Protein AF-A0A7X3VP18-F1 (afdb_monomer_lite)

Structure (mmCIF, N/CA/C/O backbone):
data_AF-A0A7X3VP18-F1
#
_entry.id   AF-A0A7X3VP18-F1
#
loop_
_atom_site.group_PDB
_atom_site.id
_atom_site.type_symbol
_atom_site.label_atom_id
_atom_site.label_alt_id
_atom_site.label_comp_id
_atom_site.label_asym_id
_atom_site.label_entity_id
_atom_site.label_seq_id
_atom_site.pdbx_PDB_ins_code
_atom_site.Cartn_x
_atom_site.Cartn_y
_atom_site.Cartn_z
_atom_site.occupancy
_atom_site.B_iso_or_equiv
_atom_site.auth_seq_id
_atom_site.auth_comp_id
_atom_site.auth_asym_id
_atom_site.auth_atom_id
_atom_site.pdbx_PDB_model_num
ATOM 1 N N . MET A 1 1 ? -27.548 -17.321 4.225 1.00 61.12 1 MET A N 1
ATOM 2 C CA . MET A 1 1 ? -26.124 -17.508 3.862 1.00 61.12 1 MET A CA 1
ATOM 3 C C . MET A 1 1 ? -25.309 -17.076 5.076 1.00 61.12 1 MET A C 1
ATOM 5 O O . MET A 1 1 ? -25.464 -15.930 5.466 1.00 61.12 1 MET A O 1
ATOM 9 N N . MET A 1 2 ? -24.571 -17.974 5.743 1.00 69.44 2 MET A N 1
ATOM 10 C CA . MET A 1 2 ? -23.805 -17.623 6.956 1.00 69.44 2 MET A CA 1
ATOM 11 C C . MET A 1 2 ? -22.437 -17.056 6.573 1.00 69.44 2 MET A C 1
ATOM 13 O O . MET A 1 2 ? -21.698 -17.690 5.819 1.00 69.44 2 MET A O 1
ATOM 17 N N . PHE A 1 3 ? -22.126 -15.874 7.097 1.00 74.06 3 PHE A N 1
ATOM 18 C CA . PHE A 1 3 ? -20.788 -15.296 7.084 1.00 74.06 3 PHE A CA 1
ATOM 19 C C . PHE A 1 3 ? -20.136 -15.565 8.441 1.00 74.06 3 PHE A C 1
ATOM 21 O O . PHE A 1 3 ? -20.786 -15.412 9.472 1.00 74.06 3 PHE A O 1
ATOM 28 N N . GLU A 1 4 ? -18.871 -15.973 8.439 1.00 84.31 4 GLU A N 1
ATOM 29 C CA . GLU A 1 4 ? -18.053 -16.029 9.653 1.00 84.31 4 GLU A CA 1
ATOM 30 C C . GLU A 1 4 ? -17.255 -14.729 9.739 1.00 84.31 4 GLU A C 1
ATOM 32 O O . GLU A 1 4 ? -16.632 -14.322 8.760 1.00 84.31 4 GLU A O 1
ATOM 37 N N . ILE A 1 5 ? -17.296 -14.044 10.881 1.00 87.12 5 ILE A N 1
ATOM 38 C CA . ILE A 1 5 ? -16.521 -12.815 11.075 1.00 87.12 5 ILE A CA 1
ATOM 39 C C . ILE A 1 5 ? -15.143 -13.207 11.593 1.00 87.12 5 ILE A C 1
ATOM 41 O O . ILE A 1 5 ? -15.015 -13.787 12.673 1.00 87.12 5 ILE A O 1
ATOM 45 N N . ARG A 1 6 ? -14.102 -12.876 10.827 1.00 87.12 6 ARG A N 1
ATOM 46 C CA . ARG A 1 6 ? -12.721 -12.985 11.290 1.00 87.12 6 ARG A CA 1
ATOM 47 C C . ARG A 1 6 ? -12.290 -11.655 11.892 1.00 87.12 6 ARG A C 1
ATOM 49 O O . ARG A 1 6 ? -12.290 -10.639 11.204 1.00 87.12 6 ARG A O 1
ATOM 56 N N . ASN A 1 7 ? -11.890 -11.698 13.157 1.00 89.81 7 ASN A N 1
ATOM 57 C CA . ASN A 1 7 ? -11.352 -10.557 13.886 1.00 89.81 7 ASN A CA 1
ATOM 58 C C . ASN A 1 7 ? -9.826 -10.568 13.823 1.00 89.81 7 ASN A C 1
ATOM 60 O O . ASN A 1 7 ? -9.204 -11.588 14.125 1.00 89.81 7 ASN A O 1
ATOM 64 N N . ILE A 1 8 ? -9.228 -9.442 13.440 1.00 87.50 8 ILE A N 1
ATOM 65 C CA . ILE A 1 8 ? -7.778 -9.244 13.461 1.00 87.50 8 ILE A CA 1
ATOM 66 C C . ILE A 1 8 ? -7.472 -8.047 14.359 1.00 87.50 8 ILE A C 1
ATOM 68 O O . ILE A 1 8 ? -7.932 -6.936 14.102 1.00 87.50 8 ILE A O 1
ATOM 72 N N . ASP A 1 9 ? -6.705 -8.291 15.418 1.00 86.31 9 ASP A N 1
ATOM 73 C CA . ASP A 1 9 ? -6.239 -7.267 16.354 1.00 86.31 9 ASP A CA 1
ATOM 74 C C . ASP A 1 9 ? -5.100 -6.451 15.714 1.00 86.31 9 ASP A C 1
ATOM 76 O O . ASP A 1 9 ? -4.133 -7.011 15.186 1.00 86.31 9 ASP A O 1
ATOM 80 N N . LEU A 1 10 ? -5.221 -5.122 15.744 1.00 84.31 10 LEU A N 1
ATOM 81 C CA . LEU A 1 10 ? -4.308 -4.178 15.102 1.00 84.31 10 LEU A CA 1
ATOM 82 C C . LEU A 1 10 ? -3.447 -3.416 16.123 1.00 84.31 10 LEU A C 1
ATOM 84 O O . LEU A 1 10 ? -2.970 -2.326 15.819 1.00 84.31 10 LEU A O 1
ATOM 88 N N . LYS A 1 11 ? -3.168 -3.997 17.302 1.00 77.56 11 LYS A N 1
ATOM 89 C CA . LYS A 1 11 ? -2.241 -3.454 18.327 1.00 77.56 11 LYS A CA 1
ATOM 90 C C . LYS A 1 11 ? -0.948 -2.832 17.784 1.00 77.56 11 LYS A C 1
ATOM 92 O O . LYS A 1 11 ? -0.433 -1.889 18.362 1.00 77.56 11 LYS A O 1
ATOM 97 N N . LYS A 1 12 ? -0.409 -3.341 16.672 1.00 63.44 12 LYS A N 1
ATOM 98 C CA . LYS A 1 12 ? 0.836 -2.840 16.054 1.00 63.44 12 LYS A CA 1
ATOM 99 C C . LYS A 1 12 ? 0.688 -1.512 15.303 1.00 63.44 12 LYS A C 1
ATOM 101 O O . LYS A 1 12 ? 1.697 -0.924 14.944 1.00 63.44 12 LYS A O 1
ATOM 106 N N . VAL A 1 13 ? -0.540 -1.063 15.057 1.00 65.81 13 VAL A N 1
ATOM 107 C CA . VAL A 1 13 ? -0.862 0.219 14.407 1.00 65.81 13 VAL A CA 1
ATOM 108 C C . VAL A 1 13 ? -1.015 1.344 15.446 1.00 65.81 13 VAL A C 1
ATOM 110 O O . VAL A 1 13 ? -1.156 2.510 15.086 1.00 65.81 13 VAL A O 1
ATOM 113 N N . GLN A 1 14 ? -0.972 1.012 16.743 1.00 61.84 14 GLN A N 1
ATOM 114 C CA . GLN A 1 14 ? -1.105 1.959 17.851 1.00 61.84 14 GLN A CA 1
ATOM 115 C C . GLN A 1 14 ? 0.168 2.797 18.011 1.00 61.84 14 GLN A C 1
ATOM 117 O O . GLN A 1 14 ? 1.055 2.470 18.794 1.00 61.84 14 GLN A O 1
ATOM 122 N N . GLY A 1 15 ? 0.256 3.870 17.230 1.00 55.75 15 GLY A N 1
ATOM 123 C CA . GLY A 1 15 ? 1.275 4.914 17.355 1.00 55.75 15 GLY A CA 1
ATOM 124 C C . GLY A 1 15 ? 0.691 6.321 17.525 1.00 55.75 15 GLY A C 1
ATOM 125 O O . GLY A 1 15 ? 1.413 7.280 17.290 1.00 55.75 15 GLY A O 1
ATOM 126 N N . ASN A 1 16 ? -0.600 6.455 17.862 1.00 58.59 16 ASN A N 1
ATOM 127 C CA . ASN A 1 16 ? -1.274 7.746 18.057 1.00 58.59 16 ASN A CA 1
ATOM 128 C C . ASN A 1 16 ? -1.916 7.849 19.445 1.00 58.59 16 ASN A C 1
ATOM 130 O O . ASN A 1 16 ? -2.498 6.884 19.940 1.00 58.59 16 ASN A O 1
ATOM 134 N N . ASP A 1 17 ? -1.854 9.051 20.016 1.00 69.12 17 ASP A N 1
ATOM 135 C CA . ASP A 1 17 ? -2.083 9.337 21.438 1.00 69.12 17 ASP A CA 1
ATOM 136 C C . ASP A 1 17 ? -3.542 9.253 21.902 1.00 69.12 17 ASP A C 1
ATOM 138 O O . ASP A 1 17 ? -3.801 9.385 23.096 1.00 69.12 17 ASP A O 1
ATOM 142 N N . PHE A 1 18 ? -4.502 9.024 20.999 1.00 76.12 18 PHE A N 1
ATOM 143 C CA . PHE A 1 18 ? -5.927 8.997 21.342 1.00 76.12 18 PHE A CA 1
ATOM 144 C C . PHE A 1 18 ? -6.696 7.757 20.878 1.00 76.12 18 PHE A C 1
ATOM 146 O O . PHE A 1 18 ? -7.868 7.655 21.207 1.00 76.12 18 PHE A O 1
ATOM 153 N N . ILE A 1 19 ? -6.092 6.801 20.158 1.00 80.44 19 ILE A N 1
ATOM 154 C CA . ILE A 1 19 ? -6.763 5.535 19.803 1.00 80.44 19 ILE A CA 1
ATOM 155 C C . ILE A 1 19 ? -6.273 4.434 20.741 1.00 80.44 19 ILE A C 1
ATOM 157 O O . ILE A 1 19 ? -5.129 3.986 20.655 1.00 80.44 19 ILE A O 1
ATOM 161 N N . ARG A 1 20 ? -7.165 3.954 21.607 1.00 77.88 20 ARG A N 1
ATOM 162 C CA . ARG A 1 20 ? -6.880 2.921 22.606 1.00 77.88 20 ARG A CA 1
ATOM 163 C C . ARG A 1 20 ? -6.767 1.533 21.998 1.00 77.88 20 ARG A C 1
ATOM 165 O O . ARG A 1 20 ? -5.901 0.741 22.374 1.00 77.88 20 ARG A O 1
ATOM 172 N N . PHE A 1 21 ? -7.683 1.199 21.096 1.00 81.25 21 PHE A N 1
ATOM 173 C CA . PHE A 1 21 ? -7.650 -0.066 20.378 1.00 81.25 21 PHE A CA 1
ATOM 174 C C . PHE A 1 21 ? -8.073 0.106 18.931 1.00 81.25 21 PHE A C 1
ATOM 176 O O . PHE A 1 21 ? -8.804 1.027 18.582 1.00 81.25 21 PHE A O 1
ATOM 183 N N . LEU A 1 22 ? -7.587 -0.814 18.103 1.00 87.81 22 LEU A N 1
ATOM 184 C CA . LEU A 1 22 ? -7.956 -0.921 16.708 1.00 87.81 22 LEU A CA 1
ATOM 185 C C . LEU A 1 22 ? -8.092 -2.413 16.384 1.00 87.81 22 LEU A C 1
ATOM 187 O O . LEU A 1 22 ? -7.184 -3.194 16.681 1.00 87.81 22 LEU A O 1
ATOM 191 N N . ARG A 1 23 ? -9.214 -2.830 15.799 1.00 90.62 23 ARG A N 1
ATOM 192 C CA . ARG A 1 23 ? -9.373 -4.172 15.217 1.00 90.62 23 ARG A CA 1
ATOM 193 C C . ARG A 1 23 ? -10.047 -4.075 13.864 1.00 90.62 23 ARG A C 1
ATOM 195 O O . ARG A 1 23 ? -10.679 -3.073 13.553 1.00 90.62 23 ARG A O 1
ATOM 202 N N . ILE A 1 24 ? -9.926 -5.119 13.060 1.00 91.25 24 ILE A N 1
ATOM 203 C CA . ILE A 1 24 ? -10.664 -5.214 11.808 1.00 91.25 24 ILE A CA 1
ATOM 204 C C . ILE A 1 24 ? -11.472 -6.496 11.737 1.00 91.25 24 ILE A C 1
ATOM 206 O O . ILE A 1 24 ? -10.980 -7.593 12.007 1.00 91.25 24 ILE A O 1
ATOM 210 N N . GLU A 1 25 ? -12.730 -6.319 11.364 1.00 92.69 25 GLU A N 1
ATOM 211 C CA . GLU A 1 25 ? -13.713 -7.361 11.142 1.00 92.69 25 GLU A CA 1
ATOM 212 C C . GLU A 1 25 ? -13.805 -7.642 9.651 1.00 92.69 25 GLU A C 1
ATOM 214 O O . GLU A 1 25 ? -14.136 -6.766 8.850 1.00 92.69 25 GLU A O 1
ATOM 219 N N . ILE A 1 26 ? -13.507 -8.878 9.266 1.00 89.19 26 ILE A N 1
ATOM 220 C CA . ILE A 1 26 ? -13.550 -9.307 7.874 1.00 89.19 26 ILE A CA 1
ATOM 221 C C . ILE A 1 26 ? -14.629 -10.380 7.756 1.00 89.19 26 ILE A C 1
ATOM 223 O O . ILE A 1 26 ? -14.438 -11.484 8.278 1.00 89.19 26 ILE A O 1
ATOM 227 N N . PRO A 1 27 ? -15.757 -10.104 7.077 1.00 85.62 27 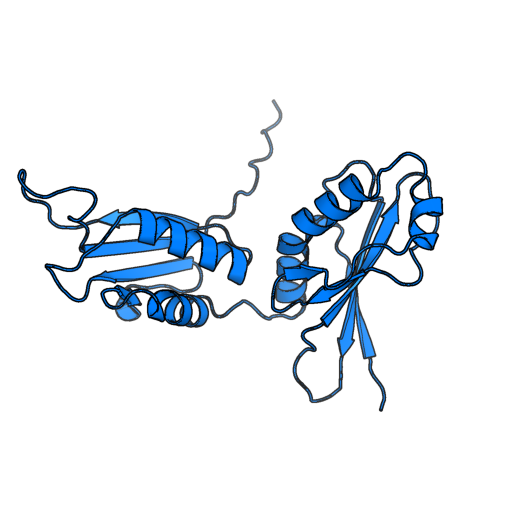PRO A N 1
ATOM 228 C CA . PRO A 1 27 ? -16.725 -11.144 6.780 1.00 85.62 27 PRO A CA 1
ATOM 229 C C . PRO A 1 27 ? -16.069 -12.170 5.854 1.00 85.62 27 PRO A C 1
ATOM 231 O O . PRO A 1 27 ? -15.475 -11.820 4.838 1.00 85.62 27 PRO A O 1
ATOM 234 N N . GLN A 1 28 ? -16.168 -13.449 6.192 1.00 80.00 28 GLN A N 1
ATOM 235 C CA . GLN A 1 28 ? -15.669 -14.557 5.389 1.00 80.00 28 GLN A CA 1
ATOM 236 C C . GLN A 1 28 ? -16.828 -15.441 4.951 1.00 80.00 28 GLN A C 1
ATOM 238 O O . GLN A 1 28 ? -17.725 -15.775 5.727 1.00 80.00 28 GLN A O 1
ATOM 243 N N . ARG A 1 29 ? -16.799 -15.849 3.682 1.00 73.00 29 ARG A N 1
ATOM 244 C CA . ARG A 1 29 ? -17.731 -16.833 3.137 1.00 73.00 29 ARG A CA 1
ATOM 245 C C . ARG A 1 29 ? -16.979 -18.140 2.918 1.00 73.00 29 ARG A C 1
ATOM 247 O O . ARG A 1 29 ? -16.021 -18.171 2.150 1.00 73.00 29 ARG A O 1
ATOM 254 N N . LYS A 1 30 ? -17.430 -19.227 3.553 1.00 65.56 30 LYS A N 1
ATOM 255 C CA . LYS A 1 30 ? -16.847 -20.565 3.352 1.00 65.56 30 LYS A CA 1
ATOM 256 C C . LYS A 1 30 ? -16.782 -20.911 1.862 1.00 65.56 30 LYS A C 1
ATOM 258 O O . LYS A 1 30 ? -17.783 -20.803 1.155 1.00 65.56 30 LYS A O 1
ATOM 263 N N . GLY A 1 31 ? -15.597 -21.307 1.399 1.00 62.66 31 GLY A N 1
ATOM 264 C CA . GLY A 1 31 ? -15.346 -21.725 0.015 1.00 62.66 31 GLY A CA 1
ATOM 265 C C . GLY A 1 31 ? -15.187 -20.595 -1.008 1.00 62.66 31 GLY A C 1
ATOM 266 O O . GLY A 1 31 ? -14.882 -20.879 -2.162 1.00 62.66 31 GLY A O 1
ATOM 267 N N . HIS A 1 32 ? -15.345 -19.328 -0.617 1.00 60.28 32 HIS A N 1
ATOM 268 C CA . HIS A 1 32 ? -15.003 -18.187 -1.463 1.00 60.28 32 HIS A CA 1
ATOM 269 C C . HIS A 1 32 ? -13.757 -17.493 -0.916 1.00 60.28 32 HIS A C 1
ATOM 271 O O . HIS A 1 32 ? -13.553 -17.415 0.295 1.00 60.28 32 HIS A O 1
ATOM 277 N N . GLY A 1 33 ? -12.909 -17.002 -1.824 1.00 58.34 33 GLY A N 1
ATOM 278 C CA . GLY A 1 33 ? -11.755 -16.186 -1.459 1.00 58.34 33 GLY A CA 1
ATOM 279 C C . GLY A 1 33 ? -12.157 -14.973 -0.616 1.00 58.34 33 GLY A C 1
ATOM 280 O O . GLY A 1 33 ? -13.325 -14.583 -0.566 1.00 58.34 33 GLY A O 1
ATOM 281 N N . LEU A 1 34 ? -11.172 -14.388 0.057 1.00 59.59 34 LEU A N 1
ATOM 282 C CA . LEU A 1 34 ? -11.376 -13.278 0.981 1.00 59.59 34 LEU A CA 1
ATOM 283 C C . LEU A 1 34 ? -12.159 -12.119 0.367 1.00 59.59 34 LEU A C 1
ATOM 285 O O . LEU A 1 34 ? -11.945 -11.713 -0.778 1.00 59.59 34 LEU A O 1
ATOM 289 N N . VAL A 1 35 ? -13.067 -11.585 1.175 1.00 69.06 35 VAL A N 1
ATOM 290 C CA . VAL A 1 35 ? -13.894 -10.443 0.813 1.00 69.06 35 VAL A CA 1
ATOM 291 C C . VAL A 1 35 ? -13.003 -9.202 0.825 1.00 69.06 35 VAL A C 1
ATOM 293 O O . VAL A 1 35 ? -12.184 -9.021 1.722 1.00 69.06 35 VAL A O 1
ATOM 296 N N . ARG A 1 36 ? -13.133 -8.349 -0.195 1.00 81.88 36 ARG A N 1
ATOM 297 C CA . ARG A 1 36 ? -12.308 -7.135 -0.362 1.00 81.88 36 ARG A CA 1
ATOM 298 C C . ARG A 1 36 ? -12.633 -6.027 0.640 1.00 81.88 36 ARG A C 1
ATOM 300 O O . ARG A 1 36 ? -12.055 -4.953 0.551 1.00 81.88 36 ARG A O 1
ATOM 307 N N . PHE A 1 37 ? -13.549 -6.279 1.562 1.00 87.81 37 PHE A N 1
ATOM 308 C CA . PHE A 1 37 ? -14.085 -5.287 2.474 1.00 87.81 37 PHE A CA 1
ATOM 309 C C . PHE A 1 37 ? -13.957 -5.790 3.904 1.00 87.81 37 PHE A C 1
ATOM 311 O O . PHE A 1 37 ? -14.201 -6.968 4.171 1.00 87.81 37 PHE A O 1
ATOM 318 N N . GLY A 1 38 ? -13.582 -4.887 4.801 1.00 90.62 38 GLY A N 1
ATOM 319 C CA . GLY A 1 38 ? -13.604 -5.096 6.241 1.00 90.62 38 GLY A CA 1
ATOM 320 C C . GLY A 1 38 ? -14.199 -3.883 6.945 1.00 90.62 38 GLY A C 1
ATOM 321 O O . GLY A 1 38 ? -14.423 -2.847 6.319 1.00 90.62 38 GLY A O 1
ATOM 322 N N . ARG A 1 39 ? -14.459 -4.014 8.242 1.00 92.62 39 ARG A N 1
ATOM 323 C CA . ARG A 1 39 ? -14.851 -2.902 9.114 1.00 92.62 39 ARG A CA 1
ATOM 324 C C . ARG A 1 39 ? -13.783 -2.696 10.165 1.00 92.62 39 ARG A C 1
ATOM 326 O O . ARG A 1 39 ? -13.445 -3.632 10.885 1.00 92.62 39 ARG A O 1
ATOM 333 N N . VAL A 1 40 ? -13.237 -1.494 10.229 1.00 91.19 40 VAL A N 1
ATOM 334 C CA . VAL A 1 40 ? -12.256 -1.113 11.238 1.00 91.19 40 VAL A CA 1
ATOM 335 C C . VAL A 1 40 ? -13.004 -0.597 12.452 1.00 91.19 40 VAL A C 1
ATOM 337 O O . VAL A 1 40 ? -13.745 0.378 12.379 1.00 91.19 40 VAL A O 1
ATOM 340 N N . ARG A 1 41 ? -12.798 -1.266 13.574 1.00 90.50 41 ARG A N 1
ATOM 341 C CA . ARG A 1 41 ? -13.333 -0.897 14.875 1.00 90.50 41 ARG A CA 1
ATOM 342 C C . ARG A 1 41 ? -12.258 -0.193 15.668 1.00 90.50 41 ARG A C 1
ATOM 344 O O . ARG A 1 41 ? -11.099 -0.618 15.626 1.00 90.50 41 ARG A O 1
ATOM 351 N N . TYR A 1 42 ? -12.645 0.819 16.422 1.00 86.50 42 TYR A N 1
ATOM 352 C CA . TYR A 1 42 ? -11.735 1.552 17.283 1.00 86.50 42 TYR A CA 1
ATOM 353 C C . TYR A 1 42 ? -12.417 1.935 18.597 1.00 86.50 42 TYR A C 1
ATOM 355 O O . TYR A 1 42 ? -13.641 1.901 18.705 1.00 86.50 42 TYR A O 1
ATOM 363 N N . ALA A 1 43 ? -11.604 2.300 19.584 1.00 85.62 43 ALA A N 1
ATOM 364 C CA . ALA A 1 43 ? -12.040 3.148 20.689 1.00 85.62 43 ALA A CA 1
ATOM 365 C C . ALA A 1 43 ? -11.008 4.222 20.963 1.00 85.62 43 ALA A C 1
ATOM 367 O O . ALA A 1 43 ? -9.809 4.033 20.718 1.00 85.62 43 ALA A O 1
ATOM 368 N N . LEU A 1 44 ? -11.501 5.327 21.501 1.00 82.75 44 LEU A N 1
ATOM 369 C CA . LEU A 1 44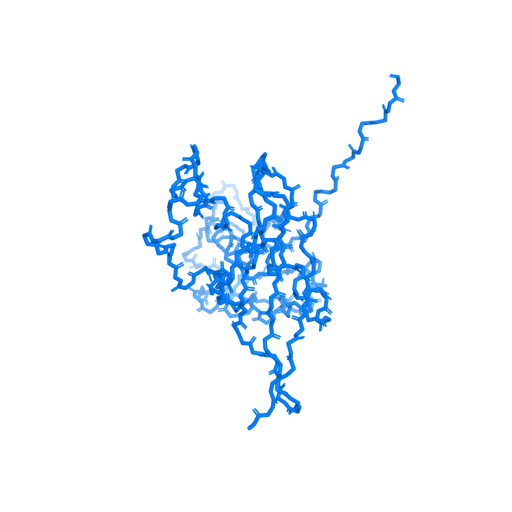 ? -10.716 6.495 21.843 1.00 82.75 44 LEU A CA 1
ATOM 370 C C . LEU A 1 44 ? -10.189 6.396 23.284 1.00 82.75 44 LEU A C 1
ATOM 372 O O . LEU A 1 44 ? -10.682 5.618 24.102 1.00 82.75 44 LEU A O 1
ATOM 376 N N . ASN A 1 45 ? -9.138 7.146 23.603 1.00 71.31 45 ASN A N 1
ATOM 377 C CA . ASN A 1 45 ? -8.631 7.265 24.966 1.00 71.31 45 ASN A CA 1
ATOM 378 C C . ASN A 1 45 ? -9.595 8.116 25.801 1.00 71.31 45 ASN A C 1
ATOM 380 O O . ASN A 1 45 ? -9.993 9.192 25.375 1.00 71.31 45 ASN A O 1
ATOM 384 N N . GLY A 1 46 ? -9.946 7.641 26.998 1.00 62.62 46 GLY A N 1
ATOM 385 C CA . GLY A 1 46 ? -10.933 8.292 27.870 1.00 62.62 46 GLY A CA 1
ATOM 386 C C . GLY A 1 46 ? -12.343 7.715 27.740 1.00 62.62 46 GLY A C 1
ATOM 387 O O . GLY A 1 46 ? -13.098 7.770 28.706 1.00 62.62 46 GLY A O 1
ATOM 388 N N . GLU A 1 47 ? -12.648 7.051 26.624 1.00 62.31 47 GLU A N 1
ATOM 389 C CA . GLU A 1 47 ? -13.883 6.290 26.450 1.00 62.31 47 GLU A CA 1
ATOM 390 C C . GLU A 1 47 ? -13.650 4.784 26.649 1.00 62.31 47 GLU A C 1
ATOM 392 O O . GLU A 1 47 ? -12.583 4.225 26.358 1.00 62.31 47 GLU A O 1
ATOM 397 N N . HIS A 1 48 ? -14.640 4.112 27.238 1.00 55.41 48 HIS A N 1
ATOM 398 C CA . HIS A 1 48 ? -14.536 2.699 27.610 1.00 55.41 48 HIS A CA 1
ATOM 399 C C . HIS A 1 48 ? -15.111 1.744 26.563 1.00 55.41 48 HIS A C 1
ATOM 401 O O . HIS A 1 48 ? -14.860 0.540 26.674 1.00 55.41 48 HIS A O 1
ATOM 407 N N . GLU A 1 49 ? -15.832 2.251 25.563 1.00 72.75 49 GLU A N 1
ATOM 408 C CA . GLU A 1 49 ? -16.626 1.419 24.664 1.00 72.75 49 GLU A CA 1
ATOM 409 C C . GLU A 1 49 ? -16.099 1.416 23.230 1.00 72.75 49 GLU A C 1
ATOM 411 O O . GLU A 1 49 ? -15.509 2.365 22.720 1.00 72.75 49 GLU A O 1
ATOM 416 N N . GLU A 1 50 ? -16.238 0.250 22.612 1.00 82.12 50 GLU A N 1
ATOM 417 C CA . GLU A 1 50 ? -15.899 0.007 21.224 1.00 82.12 50 GLU A CA 1
ATOM 418 C C . GLU A 1 50 ? -17.012 0.533 20.325 1.00 82.12 50 GLU A C 1
ATOM 420 O O . GLU A 1 50 ? -18.151 0.092 20.454 1.00 82.12 50 GLU A O 1
ATOM 425 N N . GLN A 1 51 ? -16.651 1.372 19.356 1.00 81.25 51 GLN A N 1
ATOM 426 C CA . GLN A 1 51 ? -17.581 1.929 18.373 1.00 81.25 51 GLN A CA 1
ATOM 427 C C . GLN A 1 51 ? -18.421 0.847 17.691 1.00 81.25 51 GLN A C 1
ATOM 429 O O . GLN A 1 51 ? -17.852 -0.048 17.062 1.00 81.25 51 GLN A O 1
ATOM 434 N N . GLU A 1 52 ? -19.755 0.915 17.807 1.00 80.25 52 GLU A N 1
ATOM 435 C CA . GLU A 1 52 ? -20.670 -0.177 17.431 1.00 80.25 52 GLU A CA 1
ATOM 436 C C . GLU A 1 52 ? -20.782 -0.403 15.918 1.00 80.25 52 GLU A C 1
ATOM 438 O O . GLU A 1 52 ? -21.048 -1.527 15.486 1.00 80.25 52 GLU A O 1
ATOM 443 N N . ASN A 1 53 ? -20.527 0.606 15.093 1.00 81.31 53 ASN A N 1
ATOM 444 C CA . ASN A 1 53 ? -20.651 0.475 13.640 1.00 81.31 53 ASN A CA 1
ATOM 445 C C . ASN A 1 53 ? -19.297 0.207 12.979 1.00 81.31 53 ASN A C 1
ATOM 447 O O . ASN A 1 53 ? -19.162 -0.730 12.178 1.00 81.31 53 ASN A O 1
ATOM 451 N N . GLY A 1 54 ? -18.265 0.937 13.407 1.00 85.81 54 GLY A N 1
ATOM 452 C CA . GLY A 1 54 ? -16.929 0.885 12.825 1.00 85.81 54 GLY A CA 1
ATOM 453 C C . GLY A 1 54 ? -16.896 1.386 11.379 1.00 85.81 54 GLY A C 1
ATOM 454 O O . GLY A 1 54 ? -17.895 1.417 10.664 1.00 85.81 54 GLY A O 1
ATOM 455 N N . LEU A 1 55 ? -15.707 1.735 10.901 1.00 90.25 55 LEU A N 1
ATOM 456 C CA . LEU A 1 55 ? -15.553 2.357 9.593 1.00 90.25 55 LEU A CA 1
ATOM 457 C C . LEU A 1 55 ? -15.287 1.319 8.495 1.00 90.25 55 LEU A C 1
ATOM 459 O O . LEU A 1 55 ? -14.346 0.521 8.604 1.00 90.25 55 LEU A O 1
ATOM 463 N N . PRO A 1 56 ? -16.079 1.303 7.409 1.00 92.06 56 PRO A N 1
ATOM 464 C CA . PRO A 1 56 ? -15.879 0.371 6.313 1.00 92.06 56 PRO A CA 1
ATOM 465 C C . PRO A 1 56 ? -14.607 0.710 5.528 1.00 92.06 56 PRO A C 1
ATOM 467 O O . PRO A 1 56 ? -14.319 1.868 5.221 1.00 92.06 56 PRO A O 1
ATOM 470 N N . MET A 1 57 ? -13.856 -0.327 5.167 1.00 92.19 57 MET A N 1
ATOM 471 C CA . MET A 1 57 ? -12.571 -0.221 4.483 1.00 92.19 57 MET A CA 1
ATOM 472 C C . MET A 1 57 ? -12.487 -1.193 3.302 1.00 92.19 57 MET A C 1
ATOM 474 O O . MET A 1 57 ? -12.781 -2.383 3.434 1.00 92.19 57 MET A O 1
ATOM 478 N N . ASP A 1 58 ? -12.024 -0.702 2.150 1.00 88.38 58 ASP A N 1
ATOM 479 C CA . ASP A 1 58 ? -11.630 -1.528 1.004 1.00 88.38 58 ASP A CA 1
ATOM 480 C C . ASP A 1 58 ? -10.196 -2.032 1.230 1.00 88.38 58 ASP A C 1
ATOM 482 O O . ASP A 1 58 ? -9.222 -1.295 1.080 1.00 88.38 58 ASP A O 1
ATOM 486 N N . LEU A 1 59 ? -10.060 -3.311 1.579 1.00 85.81 59 LEU A N 1
ATOM 487 C CA . LEU A 1 59 ? -8.787 -3.991 1.851 1.00 85.81 59 LEU A CA 1
ATOM 488 C C . LEU A 1 59 ? -7.935 -4.182 0.591 1.00 85.81 59 LEU A C 1
ATOM 490 O O . LEU A 1 59 ? -6.723 -4.399 0.670 1.00 85.81 59 LEU A O 1
ATOM 494 N N . GLY A 1 60 ? -8.564 -4.135 -0.586 1.00 78.25 60 GLY A N 1
ATOM 495 C CA . GLY A 1 60 ? -7.873 -4.202 -1.867 1.00 78.25 60 GLY A CA 1
ATOM 496 C C . GLY A 1 60 ? -7.177 -2.890 -2.220 1.00 78.25 60 GLY A C 1
ATOM 497 O O . GLY A 1 60 ? -6.122 -2.919 -2.857 1.00 78.25 60 GLY A O 1
ATOM 498 N N . LYS A 1 61 ? -7.759 -1.759 -1.808 1.00 79.94 61 LYS A N 1
ATOM 499 C CA . LYS A 1 61 ? -7.267 -0.407 -2.117 1.00 79.94 61 LYS A CA 1
ATOM 500 C C . LYS A 1 61 ? -6.575 0.295 -0.956 1.00 79.94 61 LYS A C 1
ATOM 502 O O . LYS A 1 61 ? -5.778 1.190 -1.204 1.00 79.94 61 LYS A O 1
ATOM 507 N N . GLY A 1 62 ? -6.881 -0.083 0.277 1.00 84.12 62 GLY A N 1
ATOM 508 C CA . GLY A 1 62 ? -6.342 0.584 1.454 1.00 84.12 62 GLY A CA 1
ATOM 509 C C . GLY A 1 62 ? -6.963 1.911 1.790 1.00 84.12 62 GLY A C 1
ATOM 510 O O . GLY A 1 62 ? -6.262 2.824 2.213 1.00 84.12 62 GLY A O 1
ATOM 511 N N . ILE A 1 63 ? -8.262 2.026 1.560 1.00 85.50 63 ILE A N 1
ATOM 512 C CA . ILE A 1 63 ? -8.998 3.262 1.784 1.00 85.50 63 ILE A CA 1
ATOM 513 C C . ILE A 1 63 ? -10.240 2.968 2.604 1.00 85.50 63 ILE A C 1
ATOM 515 O O . ILE A 1 63 ? -10.865 1.914 2.440 1.00 85.50 63 ILE A O 1
ATOM 519 N N . PHE A 1 64 ? -10.604 3.917 3.454 1.00 89.62 64 PHE A N 1
ATOM 520 C CA . PHE A 1 64 ? -11.928 3.949 4.052 1.00 89.62 64 PHE A CA 1
ATOM 521 C C . PHE A 1 64 ? -12.944 4.348 2.984 1.00 89.62 64 PHE A C 1
ATOM 523 O O . PHE A 1 64 ? -12.666 5.189 2.129 1.00 89.62 64 PHE A O 1
ATOM 530 N N . THR A 1 65 ? -14.093 3.680 2.973 1.00 86.94 65 THR A N 1
ATOM 531 C CA . THR A 1 65 ? -15.145 3.907 1.968 1.00 86.94 65 THR A CA 1
ATOM 532 C C . THR A 1 65 ? -16.295 4.754 2.494 1.00 86.94 65 THR A C 1
ATOM 534 O O . THR A 1 65 ? -17.220 5.039 1.741 1.00 86.94 65 THR A O 1
ATOM 537 N N . ALA A 1 66 ? -16.248 5.126 3.769 1.00 85.69 66 ALA A N 1
ATOM 538 C CA . ALA A 1 66 ? -17.171 6.054 4.395 1.00 85.69 66 ALA A CA 1
ATOM 539 C C . ALA A 1 66 ? -16.395 6.999 5.314 1.00 85.69 66 ALA A C 1
ATOM 541 O O . ALA A 1 66 ? -15.270 6.703 5.726 1.00 85.69 66 ALA A O 1
ATOM 542 N N . THR A 1 67 ? -17.018 8.132 5.591 1.00 83.94 67 THR A N 1
ATOM 543 C CA . THR A 1 67 ? -16.606 9.090 6.614 1.00 83.94 67 THR A CA 1
ATOM 544 C C . THR A 1 67 ? -17.407 8.848 7.888 1.00 83.94 67 THR A C 1
ATOM 546 O O . THR A 1 67 ? -18.421 8.155 7.829 1.00 83.94 67 THR A O 1
ATOM 549 N N . LEU A 1 68 ? -16.994 9.459 8.996 1.00 81.44 68 LEU A N 1
ATOM 550 C CA . LEU A 1 68 ? -17.748 9.398 10.253 1.00 81.44 68 LEU A CA 1
ATOM 551 C C . LEU A 1 68 ? -19.134 10.034 10.093 1.00 81.44 68 LEU A C 1
ATOM 553 O O . LEU A 1 68 ? -19.276 11.045 9.394 1.00 81.44 68 LEU A O 1
ATOM 557 N N . GLU A 1 69 ? -20.146 9.432 10.700 1.00 80.06 69 GLU A N 1
ATOM 558 C CA . GLU A 1 69 ? -21.493 10.004 10.756 1.00 80.06 69 GLU A CA 1
ATOM 559 C C . GLU A 1 69 ? -21.567 11.084 11.840 1.00 80.06 69 GLU A C 1
ATOM 561 O O . GLU A 1 69 ? -20.769 11.088 12.773 1.00 80.06 69 GLU A O 1
ATOM 566 N N . ASP A 1 70 ? -22.505 12.028 11.712 1.00 75.81 70 ASP A N 1
ATOM 567 C CA . ASP A 1 70 ? -22.598 13.167 12.637 1.00 75.81 70 ASP A CA 1
ATOM 568 C C . ASP A 1 70 ? -22.893 12.726 14.084 1.00 75.81 70 ASP A C 1
ATOM 570 O O . ASP A 1 70 ? -22.432 13.363 15.026 1.00 75.81 70 ASP A O 1
ATOM 574 N N . GLU A 1 71 ? -23.587 11.599 14.258 1.00 72.62 71 GLU A N 1
ATOM 575 C CA . GLU A 1 71 ? -23.868 10.969 15.556 1.00 72.62 71 GLU A CA 1
ATOM 576 C C . GLU A 1 71 ? -22.584 10.451 16.229 1.00 72.62 71 GLU A C 1
ATOM 5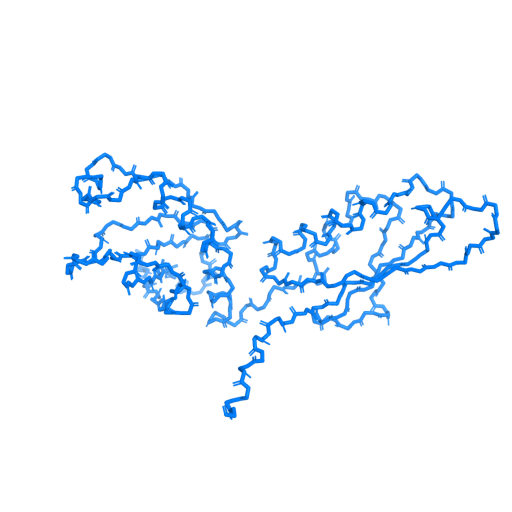78 O O . GLU A 1 71 ? -22.401 10.609 17.432 1.00 72.62 71 GLU A O 1
ATOM 583 N N . GLU A 1 72 ? -21.635 9.932 15.443 1.00 71.00 72 GLU A N 1
ATOM 584 C CA . GLU A 1 72 ? -20.326 9.478 15.933 1.00 71.00 72 GLU A CA 1
ATOM 585 C C . GLU A 1 72 ? -19.416 10.661 16.315 1.00 71.00 72 GLU A C 1
ATOM 587 O O . GLU A 1 72 ? -18.395 10.468 16.973 1.00 71.00 72 GLU A O 1
ATOM 592 N N . LEU A 1 73 ? -19.758 11.895 15.907 1.00 71.62 73 LEU A N 1
ATOM 593 C CA . LEU A 1 73 ? -18.989 13.099 16.243 1.00 71.62 73 LEU A CA 1
ATOM 594 C C . LEU A 1 73 ? -19.208 13.557 17.682 1.00 71.62 73 LEU A C 1
ATOM 596 O O . LEU A 1 73 ? -18.301 14.156 18.260 1.00 71.62 73 LEU A O 1
ATOM 600 N N . GLU A 1 74 ? -20.382 13.287 18.257 1.00 69.38 74 GLU A N 1
ATOM 601 C CA . GLU A 1 74 ? -20.691 13.646 19.648 1.00 69.38 74 GLU A CA 1
ATOM 602 C C . GLU A 1 74 ? -19.793 12.881 20.636 1.00 69.38 74 GLU A C 1
ATOM 604 O O . GLU A 1 74 ? -19.414 13.417 21.678 1.00 69.38 74 GLU A O 1
ATOM 609 N N . GLU A 1 75 ? -19.370 11.674 20.256 1.00 69.69 75 GLU A N 1
ATOM 610 C CA . GLU A 1 75 ? -18.497 10.780 21.031 1.00 69.69 75 GLU A CA 1
ATOM 611 C C . GLU A 1 75 ? -16.998 11.103 20.867 1.00 69.69 75 GLU A C 1
ATOM 613 O O . GLU A 1 75 ? -16.141 10.565 21.565 1.00 69.69 75 GLU A O 1
ATOM 618 N N . LEU A 1 76 ? -16.630 12.015 19.958 1.00 69.50 76 LEU A N 1
ATOM 619 C CA . LEU A 1 76 ? -15.222 12.387 19.760 1.00 69.50 76 LEU A CA 1
ATOM 620 C C . LEU A 1 76 ? -14.671 13.291 20.871 1.00 69.50 76 LEU A C 1
ATOM 622 O O . LEU A 1 76 ? -13.450 13.444 20.988 1.00 69.50 76 LEU A O 1
ATOM 626 N N . GLY A 1 77 ? -15.544 13.899 21.680 1.00 75.19 77 GLY A N 1
ATOM 627 C CA . GLY A 1 77 ? -15.160 14.819 22.746 1.00 75.19 77 GLY A CA 1
ATOM 628 C C . GLY A 1 77 ? -14.302 15.979 22.228 1.00 75.19 77 GLY A C 1
ATOM 629 O O . GLY A 1 77 ? -14.774 16.838 21.488 1.00 75.19 77 GLY A O 1
ATOM 630 N N . GLU A 1 78 ? -13.030 16.019 22.636 1.00 80.50 78 GLU A N 1
ATOM 631 C CA . GLU A 1 78 ? -12.067 17.058 22.230 1.00 80.50 78 GLU A CA 1
ATOM 632 C C . GLU A 1 78 ? -11.378 16.779 20.879 1.00 80.50 78 GLU A C 1
ATOM 634 O O . GLU A 1 78 ? -10.672 17.642 20.353 1.00 80.50 78 GLU A O 1
ATOM 639 N N . ILE A 1 79 ? -11.547 15.584 20.309 1.00 82.75 79 ILE A N 1
ATOM 640 C CA . ILE A 1 79 ? -10.883 15.185 19.065 1.00 82.75 79 ILE A CA 1
ATOM 641 C C . ILE A 1 79 ? -11.708 15.686 17.884 1.00 82.75 79 ILE A C 1
ATOM 643 O O . ILE A 1 79 ? -12.901 15.420 17.771 1.00 82.75 79 ILE A O 1
ATOM 647 N N . SER A 1 80 ? -11.073 16.391 16.951 1.00 85.88 80 SER A N 1
ATOM 648 C CA . SER A 1 80 ? -11.774 16.791 15.736 1.00 85.88 80 SER A CA 1
ATOM 649 C C . SER A 1 80 ? -11.999 15.586 14.813 1.00 85.88 80 SER A C 1
ATOM 651 O O . SER A 1 80 ? -11.142 14.705 14.681 1.00 85.88 80 SER A O 1
ATOM 653 N N . ARG A 1 81 ? -13.130 15.582 14.096 1.00 84.75 81 ARG A N 1
ATOM 654 C CA . ARG A 1 81 ? -13.413 14.625 13.010 1.00 84.75 81 ARG A CA 1
ATOM 655 C C . ARG A 1 81 ? -12.230 14.478 12.057 1.00 84.75 81 ARG A C 1
ATOM 657 O O . ARG A 1 81 ? -11.832 13.373 11.699 1.00 84.75 81 ARG A O 1
ATOM 664 N N . GLU A 1 82 ? -11.679 15.617 11.648 1.00 86.25 82 GLU A N 1
ATOM 665 C CA . GLU A 1 82 ? -10.599 15.692 10.673 1.00 86.25 82 GLU A CA 1
ATOM 666 C C . GLU A 1 82 ? -9.329 14.993 11.183 1.00 86.25 82 GLU A C 1
ATOM 668 O O . GLU A 1 82 ? -8.661 14.290 10.420 1.00 86.25 82 GLU A O 1
ATOM 673 N N . ASP A 1 83 ? -9.009 15.134 12.470 1.00 86.38 83 ASP A N 1
ATOM 674 C CA . ASP A 1 83 ? -7.835 14.500 13.071 1.00 86.38 83 ASP A CA 1
ATOM 675 C C . ASP A 1 83 ? -7.990 12.983 13.184 1.00 86.38 83 ASP A C 1
ATOM 677 O O . ASP A 1 83 ? -7.037 12.247 12.889 1.00 86.38 83 ASP A O 1
ATOM 681 N N . LEU A 1 84 ? -9.184 12.497 13.543 1.00 85.06 84 LEU A N 1
ATOM 682 C CA . LEU A 1 84 ? -9.472 11.064 13.571 1.00 85.06 84 LEU A CA 1
ATOM 683 C C . LEU A 1 84 ? -9.421 10.464 12.159 1.00 85.06 84 LEU A C 1
ATOM 685 O O . LEU A 1 84 ? -8.719 9.474 11.941 1.00 85.06 84 LEU A O 1
ATOM 689 N N . GLU A 1 85 ? -10.082 11.082 11.177 1.00 87.00 85 GLU A N 1
ATOM 690 C CA . GLU A 1 85 ? -10.084 10.603 9.789 1.00 87.00 85 GLU A CA 1
ATOM 691 C C . GLU A 1 85 ? -8.669 10.583 9.194 1.00 87.00 85 GLU A C 1
ATOM 693 O O . GLU A 1 85 ? -8.250 9.576 8.615 1.00 87.00 85 GLU A O 1
ATOM 698 N N . LYS A 1 86 ? -7.874 11.645 9.393 1.00 86.62 86 LYS A N 1
ATOM 699 C CA . LYS A 1 86 ? -6.462 11.676 8.970 1.00 86.62 86 LYS A CA 1
ATOM 700 C C . LYS A 1 86 ? -5.644 10.583 9.644 1.00 86.62 86 LYS A C 1
ATOM 702 O O . LYS A 1 86 ? -4.790 9.968 9.000 1.00 86.62 86 LYS A O 1
ATOM 707 N N . THR A 1 87 ? -5.873 10.354 10.932 1.00 86.69 87 THR A N 1
ATOM 708 C CA . THR A 1 87 ? -5.174 9.329 11.709 1.00 86.69 87 THR A CA 1
ATOM 709 C C . THR A 1 87 ? -5.478 7.932 11.185 1.00 86.69 87 THR A C 1
ATOM 711 O O . THR A 1 87 ? -4.555 7.166 10.893 1.00 86.69 87 THR A O 1
ATOM 714 N N . LEU A 1 88 ? -6.755 7.618 10.978 1.00 87.06 88 LEU A N 1
ATOM 715 C CA . LEU A 1 88 ? -7.182 6.343 10.415 1.00 87.06 88 LEU A CA 1
ATOM 716 C C . LEU A 1 88 ? -6.669 6.170 8.985 1.00 87.06 88 LEU A C 1
ATOM 718 O O . LEU A 1 88 ? -6.113 5.125 8.652 1.00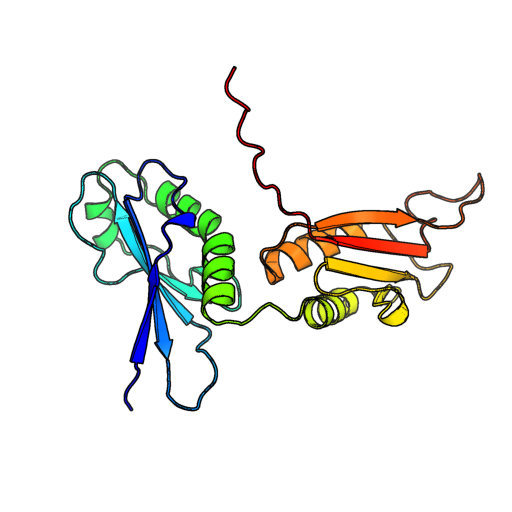 87.06 88 LEU A O 1
ATOM 722 N N . GLN A 1 89 ? -6.747 7.205 8.150 1.00 85.94 89 GLN A N 1
ATOM 723 C CA . GLN A 1 89 ? -6.256 7.141 6.776 1.00 85.94 89 GLN A CA 1
ATOM 724 C C . GLN A 1 89 ? -4.737 6.906 6.703 1.00 85.94 89 GLN A C 1
ATOM 726 O O . GLN A 1 89 ? -4.276 6.174 5.826 1.00 85.94 89 GLN A O 1
ATOM 731 N N . LYS A 1 90 ? -3.951 7.463 7.636 1.00 84.25 90 LYS A N 1
ATOM 732 C CA . LYS A 1 90 ? -2.521 7.131 7.784 1.00 84.25 90 LYS A CA 1
ATOM 733 C C . LYS A 1 90 ? -2.323 5.676 8.221 1.00 84.25 90 LYS A C 1
ATOM 735 O O . LYS A 1 90 ? -1.451 4.992 7.689 1.00 84.25 90 LYS A O 1
ATOM 740 N N . ALA A 1 91 ? -3.151 5.196 9.147 1.00 86.12 91 ALA A N 1
ATOM 741 C CA . ALA A 1 91 ? -3.126 3.822 9.640 1.00 86.12 91 ALA A CA 1
ATOM 742 C C . ALA A 1 91 ? -3.516 2.782 8.571 1.00 86.12 91 ALA A C 1
ATOM 744 O O . ALA A 1 91 ? -3.041 1.649 8.628 1.00 86.12 91 ALA A O 1
ATOM 745 N N . ALA A 1 92 ? -4.324 3.153 7.572 1.00 87.25 92 ALA A N 1
ATOM 746 C CA . ALA A 1 92 ? -4.856 2.256 6.543 1.00 87.25 92 ALA A CA 1
ATOM 747 C C . ALA A 1 92 ? -3.795 1.347 5.892 1.00 87.25 92 ALA A C 1
ATOM 749 O O . ALA A 1 92 ? -4.030 0.154 5.688 1.00 87.25 92 ALA A O 1
ATOM 750 N N . VAL A 1 93 ? -2.609 1.886 5.601 1.00 82.69 93 VAL A N 1
ATOM 751 C CA . VAL A 1 93 ? -1.513 1.129 4.972 1.00 82.69 93 VAL A CA 1
ATOM 752 C C . VAL A 1 93 ? -1.024 -0.003 5.882 1.00 82.69 93 VAL A C 1
ATOM 754 O O . VAL A 1 93 ? -0.890 -1.144 5.434 1.00 82.69 93 VAL A O 1
ATOM 757 N N . GLU A 1 94 ? -0.819 0.286 7.167 1.00 84.00 94 GLU A N 1
ATOM 758 C CA . GLU A 1 94 ? -0.384 -0.706 8.157 1.00 84.00 94 GLU A CA 1
ATOM 759 C C . GLU A 1 94 ? -1.482 -1.729 8.464 1.00 84.00 94 GLU A C 1
ATOM 761 O O . GLU A 1 94 ? -1.202 -2.924 8.585 1.00 84.00 94 GLU A O 1
ATOM 766 N N . ILE A 1 95 ? -2.749 -1.298 8.499 1.00 87.75 95 ILE A N 1
ATOM 767 C CA . ILE A 1 95 ? -3.898 -2.197 8.671 1.00 87.75 95 ILE A CA 1
ATOM 768 C C . ILE A 1 95 ? -3.889 -3.281 7.591 1.00 87.75 95 ILE A C 1
ATOM 770 O O . ILE A 1 95 ? -3.925 -4.472 7.905 1.00 87.75 95 ILE A O 1
ATOM 774 N N . ILE A 1 96 ? -3.784 -2.895 6.316 1.00 85.00 96 ILE A N 1
ATOM 775 C CA . ILE A 1 96 ? -3.741 -3.860 5.208 1.00 85.00 96 ILE A CA 1
ATOM 776 C C . ILE A 1 96 ? -2.558 -4.805 5.348 1.00 85.00 96 ILE A C 1
ATOM 778 O O . ILE A 1 96 ? -2.696 -5.998 5.077 1.00 85.00 96 ILE A O 1
ATOM 782 N N . LYS A 1 97 ? -1.391 -4.283 5.728 1.00 81.06 97 LYS A N 1
ATOM 783 C CA . LYS A 1 97 ? -0.177 -5.082 5.875 1.00 81.06 97 LYS A CA 1
ATOM 784 C C . LYS A 1 97 ? -0.376 -6.190 6.906 1.00 81.06 97 LYS A C 1
ATOM 786 O O . LYS A 1 97 ? -0.072 -7.351 6.625 1.00 81.06 97 LYS A O 1
ATOM 791 N N . ILE A 1 98 ? -0.946 -5.852 8.063 1.00 86.00 98 ILE A N 1
ATOM 792 C CA . ILE A 1 98 ? -1.272 -6.824 9.113 1.00 86.00 98 ILE A CA 1
ATOM 793 C C . ILE A 1 98 ? -2.310 -7.821 8.607 1.00 86.00 98 ILE A C 1
ATOM 795 O O . ILE A 1 98 ? -2.090 -9.025 8.708 1.00 86.00 98 ILE A O 1
ATOM 799 N N . VAL A 1 99 ? -3.399 -7.340 8.005 1.00 85.31 99 VAL A N 1
ATOM 800 C CA . VAL A 1 99 ? -4.468 -8.192 7.471 1.00 85.31 99 VAL A CA 1
ATOM 801 C C . VAL A 1 99 ? -3.918 -9.205 6.473 1.00 85.31 99 VAL A C 1
ATOM 803 O O . VAL A 1 99 ? -4.135 -10.402 6.622 1.00 85.31 99 VAL A O 1
ATOM 806 N N . ARG A 1 100 ? -3.148 -8.757 5.482 1.00 80.50 100 ARG A N 1
ATOM 807 C CA . ARG A 1 100 ? -2.521 -9.626 4.478 1.00 80.50 100 ARG A CA 1
ATOM 808 C C . ARG A 1 100 ? -1.634 -10.686 5.113 1.00 80.50 100 ARG A C 1
ATOM 810 O O . ARG A 1 100 ? -1.744 -11.860 4.763 1.00 80.50 100 ARG A O 1
ATOM 817 N N . LYS A 1 101 ? -0.810 -10.288 6.082 1.00 81.56 101 LYS A N 1
ATOM 818 C CA . LYS A 1 101 ? 0.072 -11.201 6.810 1.00 81.56 101 LYS A CA 1
ATOM 819 C C . LYS A 1 101 ? -0.710 -12.265 7.584 1.00 81.56 101 LYS A C 1
ATOM 821 O O . LYS A 1 101 ? -0.417 -13.448 7.448 1.00 81.56 101 LYS A O 1
ATOM 826 N N . GLU A 1 102 ? -1.719 -11.864 8.350 1.00 83.06 102 GLU A N 1
ATOM 827 C CA . GLU A 1 102 ? -2.565 -12.766 9.150 1.00 83.06 102 GLU A CA 1
ATOM 828 C C . GLU A 1 102 ? -3.399 -13.716 8.280 1.00 83.06 102 GLU A C 1
ATOM 830 O O . GLU A 1 102 ? -3.722 -14.843 8.667 1.00 83.06 102 GLU A O 1
ATOM 835 N N . LEU A 1 103 ? -3.741 -13.279 7.071 1.00 78.94 103 LEU A N 1
ATOM 836 C CA . LEU A 1 103 ? -4.442 -14.089 6.083 1.00 78.94 103 LEU A CA 1
ATOM 837 C C . LEU A 1 103 ? -3.500 -14.986 5.260 1.00 78.94 103 LEU A C 1
ATOM 839 O O . LEU A 1 103 ? -3.988 -15.745 4.425 1.00 78.94 103 LEU A O 1
ATOM 843 N N . GLY A 1 104 ? -2.180 -14.922 5.480 1.00 74.06 104 GLY A N 1
ATOM 844 C CA . GLY A 1 104 ? -1.185 -15.675 4.707 1.00 74.06 104 GLY A CA 1
ATOM 845 C C . GLY A 1 104 ? -1.104 -15.246 3.238 1.00 74.06 104 GLY A C 1
ATOM 846 O O . GLY A 1 104 ? -0.692 -16.024 2.383 1.00 74.06 104 GLY A O 1
ATOM 847 N N . GLN A 1 105 ? -1.539 -14.024 2.932 1.00 68.94 105 GLN A N 1
ATOM 848 C CA . GLN A 1 105 ? -1.602 -13.467 1.587 1.00 68.94 105 GLN A CA 1
ATOM 849 C C . GLN A 1 105 ? -0.527 -12.404 1.419 1.00 68.94 105 GLN A C 1
ATOM 851 O O . GLN A 1 105 ? -0.815 -11.205 1.436 1.00 68.94 105 GLN A O 1
ATOM 856 N N . GLU A 1 106 ? 0.722 -12.827 1.240 1.00 67.94 106 GLU A N 1
ATOM 857 C CA . GLU A 1 106 ? 1.719 -11.875 0.768 1.00 67.94 106 GLU A CA 1
ATOM 858 C C . GLU A 1 106 ? 1.337 -11.404 -0.643 1.00 67.94 106 GLU A C 1
ATOM 860 O O . GLU A 1 106 ? 0.976 -12.222 -1.497 1.00 67.94 106 GLU A O 1
ATOM 865 N N . PRO A 1 107 ? 1.351 -10.086 -0.905 1.00 70.38 107 PRO A N 1
ATOM 866 C CA . PRO A 1 107 ? 1.056 -9.583 -2.231 1.00 70.38 107 PRO A CA 1
ATOM 867 C C . PRO A 1 107 ? 2.076 -10.160 -3.213 1.00 70.38 107 PRO A C 1
ATOM 869 O O . PRO A 1 107 ? 3.285 -10.049 -2.991 1.00 70.38 107 PRO A O 1
ATOM 872 N N . ASP A 1 108 ? 1.593 -10.732 -4.322 1.00 85.62 108 ASP A N 1
ATOM 873 C CA . ASP A 1 108 ? 2.449 -11.112 -5.446 1.00 85.62 108 ASP A CA 1
ATOM 874 C C . ASP A 1 108 ? 3.038 -9.836 -6.056 1.00 85.62 108 ASP A C 1
ATOM 876 O O . ASP A 1 108 ? 2.498 -9.193 -6.964 1.00 85.62 108 ASP A O 1
ATOM 880 N N . THR A 1 109 ? 4.154 -9.442 -5.461 1.00 89.31 109 THR A N 1
ATOM 881 C CA . THR A 1 109 ? 4.832 -8.181 -5.700 1.00 89.31 109 THR A CA 1
ATOM 882 C C . THR A 1 109 ? 5.327 -8.119 -7.145 1.00 89.31 109 THR A C 1
ATOM 884 O O . THR A 1 109 ? 5.292 -7.055 -7.764 1.00 89.31 109 THR A O 1
ATOM 887 N N . ALA A 1 110 ? 5.702 -9.265 -7.725 1.00 91.19 110 ALA A N 1
ATOM 888 C CA . ALA A 1 110 ? 6.086 -9.360 -9.126 1.00 91.19 110 ALA A CA 1
ATOM 889 C C . ALA A 1 110 ? 4.886 -9.100 -10.048 1.00 91.19 110 ALA A C 1
ATOM 891 O O . ALA A 1 110 ? 4.993 -8.290 -10.970 1.00 91.19 110 ALA A O 1
ATOM 892 N N . SER A 1 111 ? 3.728 -9.711 -9.784 1.00 91.44 111 SER A N 1
ATOM 893 C CA . SER A 1 111 ? 2.509 -9.465 -10.569 1.00 91.44 111 SER A CA 1
ATOM 894 C C . SER A 1 111 ? 2.011 -8.022 -10.462 1.00 91.44 111 SER A C 1
ATOM 896 O O . SER A 1 111 ? 1.611 -7.427 -11.468 1.00 91.44 111 SER A O 1
ATOM 898 N N . ILE A 1 112 ? 2.069 -7.421 -9.270 1.00 91.62 112 ILE A N 1
ATOM 899 C CA . ILE A 1 112 ? 1.706 -6.010 -9.070 1.00 91.62 112 ILE A CA 1
ATOM 900 C C . ILE A 1 112 ? 2.651 -5.098 -9.855 1.00 91.62 112 ILE A C 1
ATOM 902 O O . ILE A 1 112 ? 2.177 -4.220 -10.579 1.00 91.62 112 ILE A O 1
ATOM 906 N N . LEU A 1 113 ? 3.964 -5.326 -9.766 1.00 95.50 113 LEU A N 1
ATOM 907 C CA . LEU A 1 113 ? 4.948 -4.554 -10.518 1.00 95.50 113 LEU A CA 1
ATOM 908 C C . LEU A 1 113 ? 4.737 -4.709 -12.029 1.00 95.50 113 LEU A C 1
ATOM 910 O O . LEU A 1 113 ? 4.653 -3.704 -12.729 1.00 95.50 113 LEU A O 1
ATOM 914 N N . LYS A 1 114 ? 4.541 -5.936 -12.533 1.00 95.25 114 LYS A N 1
ATOM 915 C CA . LYS A 1 114 ? 4.208 -6.197 -13.947 1.00 95.25 114 LYS A CA 1
ATOM 916 C C . LYS A 1 114 ? 2.987 -5.390 -14.404 1.00 95.25 114 LYS A C 1
ATOM 918 O O . LYS A 1 114 ? 2.973 -4.908 -15.532 1.00 95.25 114 LYS A O 1
ATOM 923 N N . ARG A 1 115 ? 1.972 -5.214 -13.548 1.00 94.44 115 ARG A N 1
ATOM 924 C CA . ARG A 1 115 ? 0.799 -4.375 -13.847 1.00 94.44 115 ARG A CA 1
ATOM 925 C C . ARG A 1 115 ? 1.140 -2.885 -13.882 1.00 94.44 115 ARG A C 1
ATOM 927 O O . ARG A 1 115 ? 0.691 -2.222 -14.805 1.00 94.44 115 ARG A O 1
ATOM 934 N N . ILE A 1 116 ? 1.912 -2.376 -12.920 1.00 94.94 116 ILE A N 1
ATOM 935 C CA . ILE A 1 116 ? 2.345 -0.965 -12.881 1.00 94.94 116 ILE A CA 1
ATOM 936 C C . ILE A 1 116 ? 3.173 -0.618 -14.126 1.00 94.94 116 ILE A C 1
ATOM 938 O O . ILE A 1 116 ? 2.965 0.426 -14.735 1.00 94.94 116 ILE A O 1
ATOM 942 N N . LEU A 1 117 ? 4.071 -1.514 -14.544 1.00 95.81 117 LEU A N 1
ATOM 943 C CA . LEU A 1 117 ? 4.943 -1.298 -15.701 1.00 95.81 117 LEU A CA 1
ATOM 944 C C . LEU A 1 117 ? 4.194 -1.212 -17.040 1.00 95.81 117 LEU A C 1
ATOM 946 O O . LEU A 1 117 ? 4.762 -0.705 -18.000 1.00 95.81 117 LEU A O 1
ATOM 950 N N . LYS A 1 118 ? 2.925 -1.642 -17.121 1.00 94.94 118 LYS A N 1
ATOM 951 C CA . LYS A 1 118 ? 2.111 -1.483 -18.343 1.00 94.94 118 LYS A CA 1
ATOM 952 C C . LYS A 1 118 ? 1.918 -0.021 -18.744 1.00 94.94 118 LYS A C 1
ATOM 954 O O . LYS A 1 118 ? 1.723 0.245 -19.925 1.00 94.94 118 LYS A O 1
ATOM 959 N N . ASP A 1 119 ? 2.029 0.899 -17.788 1.00 95.44 119 ASP A N 1
ATOM 960 C CA . ASP A 1 119 ? 1.917 2.338 -18.034 1.00 95.44 119 ASP A CA 1
ATOM 961 C C . ASP A 1 119 ? 3.216 2.929 -18.630 1.00 95.44 119 ASP A C 1
ATOM 963 O O . ASP A 1 119 ? 3.247 4.088 -19.032 1.00 95.44 119 ASP A O 1
ATOM 967 N N . TYR A 1 120 ? 4.287 2.127 -18.736 1.00 94.19 120 TYR A N 1
ATOM 968 C CA . TYR A 1 120 ? 5.611 2.541 -19.203 1.00 94.19 120 TYR A CA 1
ATOM 969 C C . TYR A 1 120 ? 6.085 1.628 -20.339 1.00 94.19 120 TYR A C 1
ATOM 971 O O . TYR A 1 120 ? 6.775 0.633 -20.125 1.00 94.19 120 TYR A O 1
ATOM 979 N N . ALA A 1 121 ? 5.756 1.990 -21.582 1.00 93.31 121 ALA A N 1
ATOM 980 C CA . ALA A 1 121 ? 5.971 1.153 -22.772 1.00 93.31 121 ALA A CA 1
ATOM 981 C C . ALA A 1 121 ? 7.435 0.736 -23.045 1.00 93.31 121 ALA A C 1
ATOM 983 O O . ALA A 1 121 ? 7.691 -0.146 -23.868 1.00 93.31 121 ALA A O 1
ATOM 984 N N . TYR A 1 122 ? 8.400 1.379 -22.390 1.00 92.94 122 TYR A N 1
ATOM 985 C CA . TYR A 1 122 ? 9.826 1.102 -22.529 1.00 92.94 122 TYR A CA 1
ATOM 986 C C . TYR A 1 122 ? 10.413 0.283 -21.373 1.00 92.94 122 TYR A C 1
ATOM 988 O O . TYR A 1 122 ? 11.611 0.000 -21.392 1.00 92.94 122 TYR A O 1
ATOM 996 N N . LEU A 1 123 ? 9.609 -0.103 -20.378 1.00 95.06 123 LEU A N 1
ATOM 997 C CA . LEU A 1 123 ? 10.053 -0.866 -19.216 1.00 95.06 123 LEU A CA 1
ATOM 998 C C . LEU A 1 123 ? 9.468 -2.267 -19.202 1.00 95.06 123 LEU A C 1
ATOM 1000 O O . LEU A 1 123 ? 8.295 -2.486 -19.489 1.00 95.06 123 LEU A O 1
ATOM 1004 N N . VAL A 1 124 ? 10.300 -3.225 -18.803 1.00 96.31 124 VAL A N 1
ATOM 1005 C CA . VAL A 1 124 ? 9.865 -4.592 -18.525 1.00 96.31 124 VAL A CA 1
ATOM 1006 C C . VAL A 1 124 ? 10.457 -5.085 -17.221 1.00 96.31 124 VAL A C 1
ATOM 1008 O O . VAL A 1 124 ? 11.579 -4.734 -16.845 1.00 96.31 124 VAL A O 1
ATOM 1011 N N . TYR A 1 125 ? 9.694 -5.941 -16.553 1.00 97.25 125 TYR A N 1
ATOM 1012 C CA . TYR A 1 125 ? 10.163 -6.687 -15.401 1.00 97.25 125 TYR A CA 1
ATOM 1013 C C . TYR A 1 125 ? 11.191 -7.738 -15.842 1.00 97.25 125 TYR A C 1
ATOM 1015 O O . TYR A 1 125 ? 10.919 -8.542 -16.735 1.00 97.25 125 TYR A O 1
ATOM 1023 N N . ASP A 1 126 ? 12.374 -7.721 -15.232 1.00 95.88 126 ASP A N 1
ATOM 1024 C CA . ASP A 1 126 ? 13.442 -8.690 -15.475 1.00 95.88 126 ASP A CA 1
ATOM 1025 C C . ASP A 1 126 ? 13.334 -9.827 -14.456 1.00 95.88 126 ASP A C 1
ATOM 1027 O O . ASP A 1 126 ? 13.922 -9.787 -13.372 1.00 95.88 126 ASP A O 1
ATOM 1031 N N . GLU A 1 127 ? 12.543 -10.837 -14.811 1.00 94.31 127 GLU A N 1
ATOM 1032 C CA . GLU A 1 127 ? 12.273 -12.000 -13.966 1.00 94.31 127 GLU A CA 1
ATOM 1033 C C . GLU A 1 127 ? 13.540 -12.820 -13.693 1.00 94.31 127 GLU A C 1
ATOM 1035 O O . GLU A 1 127 ? 13.785 -13.198 -12.551 1.00 94.31 127 GLU A O 1
ATOM 1040 N N . SER A 1 128 ? 14.406 -12.991 -14.698 1.00 93.81 128 SER A N 1
ATOM 1041 C CA . SER A 1 128 ? 15.672 -13.726 -14.565 1.00 93.81 128 SER A CA 1
ATOM 1042 C C . SER A 1 128 ? 16.644 -13.109 -13.561 1.00 93.81 128 SER A C 1
ATOM 1044 O O . SER A 1 128 ? 17.424 -13.823 -12.934 1.00 93.81 128 SER A O 1
ATOM 1046 N N . SER A 1 129 ? 16.603 -11.785 -13.395 1.00 91.38 129 SER A N 1
ATOM 1047 C CA . SER A 1 129 ? 17.512 -11.069 -12.499 1.00 91.38 129 SER A CA 1
ATOM 1048 C C . SER A 1 129 ? 16.870 -10.660 -11.169 1.00 91.38 129 SER A C 1
ATOM 1050 O O . SER A 1 129 ? 17.550 -10.031 -10.344 1.00 91.38 129 SER A O 1
ATOM 1052 N N . SER A 1 130 ? 15.591 -10.982 -10.960 1.00 93.75 130 SER A N 1
ATOM 1053 C CA . SER A 1 130 ? 14.816 -10.645 -9.762 1.00 93.75 130 SER A CA 1
ATOM 1054 C C . SER A 1 130 ? 14.812 -11.777 -8.732 1.00 93.75 130 SER A C 1
ATOM 1056 O O . SER A 1 130 ? 15.024 -12.941 -9.052 1.00 93.75 130 SER A O 1
ATOM 1058 N N . LYS A 1 131 ? 14.556 -11.424 -7.471 1.00 91.62 131 LYS A N 1
ATOM 1059 C CA . LYS A 1 131 ? 14.321 -12.345 -6.352 1.00 91.62 131 LYS A CA 1
ATOM 1060 C C . LYS A 1 131 ? 13.121 -11.841 -5.537 1.00 91.62 131 LYS A C 1
ATOM 1062 O O . LYS A 1 131 ? 13.327 -11.150 -4.541 1.00 91.62 131 LYS A O 1
ATOM 1067 N N . PRO A 1 132 ? 11.877 -12.070 -5.993 1.00 86.50 132 PRO A N 1
ATOM 1068 C CA . PRO A 1 132 ? 10.687 -11.617 -5.276 1.00 86.50 132 PRO A CA 1
ATOM 1069 C C . PRO A 1 132 ? 10.530 -12.296 -3.907 1.00 86.50 132 PRO A C 1
ATOM 1071 O O . PRO A 1 132 ? 10.901 -13.462 -3.786 1.00 86.50 132 PRO A O 1
ATOM 1074 N N . PRO A 1 133 ? 9.933 -11.607 -2.916 1.00 85.62 133 PRO A N 1
ATOM 1075 C CA . PRO A 1 133 ? 9.475 -10.211 -2.965 1.00 85.62 133 PRO A CA 1
ATOM 1076 C C . PRO A 1 133 ? 10.593 -9.177 -2.711 1.00 85.62 133 PRO A C 1
ATOM 1078 O O . PRO A 1 133 ? 10.356 -7.979 -2.857 1.00 85.62 133 PRO A O 1
ATOM 1081 N N . ASP A 1 134 ? 11.802 -9.622 -2.361 1.00 88.94 134 ASP A N 1
ATOM 1082 C CA . ASP A 1 134 ? 12.853 -8.774 -1.78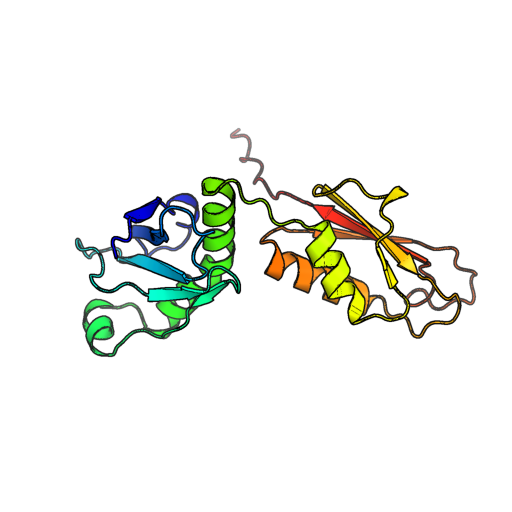4 1.00 88.94 134 ASP A CA 1
ATOM 1083 C C . ASP A 1 134 ? 13.571 -7.873 -2.791 1.00 88.94 134 ASP A C 1
ATOM 1085 O O . ASP A 1 134 ? 13.924 -6.738 -2.475 1.00 88.94 134 ASP A O 1
ATOM 1089 N N . VAL A 1 135 ? 13.824 -8.367 -4.004 1.00 93.62 135 VAL A N 1
ATOM 1090 C CA . VAL A 1 135 ? 14.556 -7.635 -5.044 1.00 93.62 135 VAL A CA 1
ATOM 1091 C C . VAL A 1 135 ? 13.820 -7.748 -6.366 1.00 93.62 135 VAL A C 1
ATOM 1093 O O . VAL A 1 135 ? 13.735 -8.820 -6.963 1.00 93.62 135 VAL A O 1
ATOM 1096 N N . LEU A 1 136 ? 13.347 -6.620 -6.874 1.00 96.06 136 LEU A N 1
ATOM 1097 C CA . LEU A 1 136 ? 12.640 -6.538 -8.145 1.00 96.06 136 LEU A CA 1
ATOM 1098 C C . LEU A 1 136 ? 13.493 -5.745 -9.115 1.00 96.06 136 LEU A C 1
ATOM 1100 O O . LEU A 1 136 ? 13.857 -4.611 -8.818 1.00 96.06 136 LEU A O 1
ATOM 1104 N N . LYS A 1 137 ? 13.822 -6.321 -10.266 1.00 96.50 137 LYS A N 1
ATOM 1105 C CA . LYS A 1 137 ? 14.616 -5.645 -11.288 1.00 96.50 137 LYS A CA 1
ATOM 1106 C C . LYS A 1 137 ? 13.773 -5.344 -12.509 1.00 96.50 137 LYS A C 1
ATOM 1108 O O . LYS A 1 137 ? 12.949 -6.148 -12.935 1.00 96.50 137 LYS A O 1
ATOM 1113 N N . CYS A 1 138 ? 14.015 -4.174 -13.072 1.00 95.75 138 CYS A N 1
ATOM 1114 C CA . CYS A 1 138 ? 13.408 -3.716 -14.306 1.00 95.75 138 CYS A CA 1
ATOM 1115 C C . CYS A 1 138 ? 14.513 -3.313 -15.274 1.00 95.75 138 CYS A C 1
ATOM 1117 O O . CYS A 1 138 ? 15.578 -2.843 -14.860 1.00 95.75 138 CYS A O 1
ATOM 1119 N N . ARG A 1 139 ? 14.251 -3.474 -16.568 1.00 94.31 139 ARG A N 1
ATOM 1120 C CA . ARG A 1 139 ? 15.161 -3.052 -17.633 1.00 94.31 139 ARG A CA 1
ATOM 1121 C C . ARG A 1 139 ? 14.425 -2.264 -18.702 1.00 94.31 139 ARG A C 1
ATOM 1123 O O . ARG A 1 139 ? 13.233 -2.473 -18.933 1.00 94.31 139 ARG A O 1
ATOM 1130 N N . VAL A 1 140 ? 15.170 -1.391 -19.362 1.00 92.69 140 VAL A N 1
ATOM 1131 C CA . VAL A 1 140 ? 14.715 -0.624 -20.518 1.00 92.69 140 VAL A CA 1
ATOM 1132 C C . VAL A 1 140 ? 14.765 -1.515 -21.761 1.00 92.69 140 VAL A C 1
ATOM 1134 O O . VAL A 1 140 ? 15.757 -2.205 -21.992 1.00 92.69 140 VAL A O 1
ATOM 1137 N N . THR A 1 141 ? 13.706 -1.523 -22.571 1.00 90.31 141 THR A N 1
ATOM 1138 C CA . THR A 1 141 ? 13.633 -2.345 -23.795 1.00 90.31 141 THR A CA 1
ATOM 1139 C C . THR A 1 141 ? 14.115 -1.626 -25.049 1.00 90.31 141 THR A C 1
ATOM 1141 O O . THR A 1 141 ? 14.441 -2.282 -26.035 1.00 90.31 141 THR A O 1
ATOM 1144 N N . LYS A 1 142 ? 14.161 -0.290 -25.033 1.00 83.12 142 LYS A N 1
ATOM 1145 C CA . LYS A 1 142 ? 14.506 0.545 -26.191 1.00 83.12 142 LYS A CA 1
ATOM 1146 C C . LYS A 1 142 ? 15.489 1.640 -25.780 1.00 83.12 142 LYS A C 1
ATOM 1148 O O . LYS A 1 142 ? 15.186 2.450 -24.907 1.00 83.12 142 LYS A O 1
ATOM 1153 N N . SER A 1 143 ? 16.638 1.689 -26.447 1.00 72.00 143 SER A N 1
ATOM 1154 C CA . SER A 1 143 ? 17.776 2.563 -26.120 1.00 72.00 143 SER A CA 1
ATOM 1155 C C . SER A 1 143 ? 17.501 4.070 -26.232 1.00 72.00 143 SER A C 1
ATOM 1157 O O . SER A 1 143 ? 18.167 4.840 -25.556 1.00 72.00 143 SER A O 1
ATOM 1159 N N . LYS A 1 144 ? 16.513 4.498 -27.030 1.00 76.88 144 LYS A N 1
ATOM 1160 C CA . LYS A 1 144 ? 16.133 5.915 -27.226 1.00 76.88 144 LYS A CA 1
ATOM 1161 C C . LYS A 1 144 ? 14.710 6.219 -26.749 1.00 76.88 144 LYS A C 1
ATOM 1163 O O . LYS A 1 144 ? 13.932 6.864 -27.445 1.00 76.88 144 LYS A O 1
ATOM 1168 N N . SER A 1 145 ? 14.326 5.651 -25.613 1.00 79.44 145 SER A N 1
ATOM 1169 C CA . SER A 1 145 ? 13.004 5.915 -25.035 1.00 79.44 145 SER A CA 1
ATOM 1170 C C . SER A 1 145 ? 12.991 7.261 -24.316 1.00 79.44 145 SER A C 1
ATOM 1172 O O . SER A 1 145 ? 14.012 7.584 -23.714 1.00 79.44 145 SER A O 1
ATOM 1174 N N . PRO A 1 146 ? 11.860 7.994 -24.309 1.00 78.00 146 PRO A N 1
ATOM 1175 C CA . PRO A 1 146 ? 11.681 9.175 -23.467 1.00 78.00 146 PRO A CA 1
ATOM 1176 C C . PRO A 1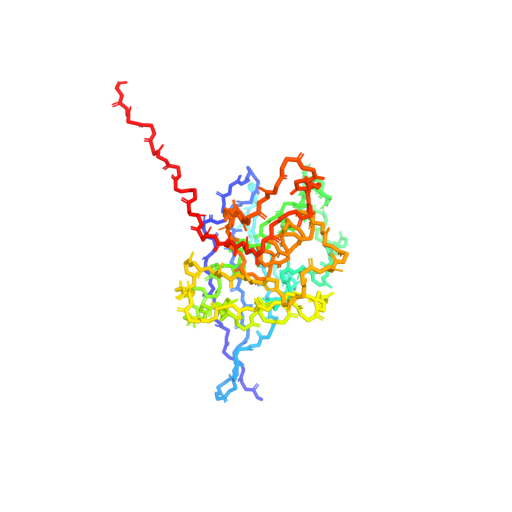 146 ? 11.560 8.712 -22.012 1.00 78.00 146 PRO A C 1
ATOM 1178 O O . PRO A 1 146 ? 10.470 8.441 -21.504 1.00 78.00 146 PRO A O 1
ATOM 1181 N N . ARG A 1 147 ? 12.711 8.469 -21.395 1.00 83.56 147 ARG A N 1
ATOM 1182 C CA . ARG A 1 147 ? 12.839 7.922 -20.048 1.00 83.56 147 ARG A CA 1
ATOM 1183 C C . ARG A 1 147 ? 13.157 9.060 -19.093 1.00 83.56 147 ARG A C 1
ATOM 1185 O O . ARG A 1 147 ? 13.838 10.000 -19.456 1.00 83.56 147 ARG A O 1
ATOM 1192 N N . ASP A 1 148 ? 12.626 8.950 -17.891 1.00 88.00 148 ASP A N 1
ATOM 1193 C CA . ASP A 1 148 ? 12.798 9.934 -16.834 1.00 88.00 148 ASP A CA 1
ATOM 1194 C C . ASP A 1 148 ? 13.060 9.157 -15.545 1.00 88.00 148 ASP A C 1
ATOM 1196 O O . ASP A 1 148 ? 12.414 8.129 -15.289 1.00 88.00 148 ASP A O 1
ATOM 1200 N N . VAL A 1 149 ? 14.036 9.601 -14.758 1.00 89.12 149 VAL A N 1
ATOM 1201 C CA . VAL A 1 149 ? 14.331 9.026 -13.446 1.00 89.12 149 VAL A CA 1
ATOM 1202 C C . VAL A 1 149 ? 13.121 9.136 -12.507 1.00 89.12 149 VAL A C 1
ATOM 1204 O O . VAL A 1 149 ? 12.870 8.214 -11.725 1.00 89.12 149 VAL A O 1
ATOM 1207 N N . GLU A 1 150 ? 12.286 10.167 -12.662 1.00 92.12 150 GLU A N 1
ATOM 1208 C CA . GLU A 1 150 ? 11.039 10.356 -11.910 1.00 92.12 150 GLU A CA 1
ATOM 1209 C C . GLU A 1 150 ? 10.048 9.209 -12.125 1.00 92.12 150 GLU A C 1
ATOM 1211 O O . GLU A 1 150 ? 9.310 8.818 -11.213 1.00 92.12 150 GLU A O 1
ATOM 1216 N N . HIS A 1 151 ? 10.073 8.566 -13.296 1.00 93.69 151 HIS A N 1
ATOM 1217 C CA . HIS A 1 151 ? 9.259 7.377 -13.531 1.00 93.69 151 HIS A CA 1
ATOM 1218 C C . HIS A 1 151 ? 9.631 6.234 -12.575 1.00 93.69 151 HIS A C 1
ATOM 1220 O O . HIS A 1 151 ? 8.743 5.503 -12.136 1.00 93.69 151 HIS A O 1
ATOM 1226 N N . ILE A 1 152 ? 10.906 6.096 -12.190 1.00 94.44 152 ILE A N 1
ATOM 1227 C CA . ILE A 1 152 ? 11.357 5.065 -11.244 1.00 94.44 152 ILE A CA 1
ATOM 1228 C C . ILE A 1 152 ? 10.760 5.318 -9.856 1.00 94.44 152 ILE A C 1
ATOM 1230 O O . ILE A 1 152 ? 10.226 4.394 -9.234 1.00 94.44 152 ILE A O 1
ATOM 1234 N N . PHE A 1 153 ? 10.807 6.564 -9.382 1.00 93.38 153 PHE A N 1
ATOM 1235 C CA . PHE A 1 153 ? 10.252 6.945 -8.083 1.00 93.38 153 PHE A CA 1
ATOM 1236 C C . PHE A 1 153 ? 8.726 6.841 -8.063 1.00 93.38 153 PHE A C 1
ATOM 1238 O O . PHE A 1 153 ? 8.151 6.329 -7.098 1.00 93.38 153 PHE A O 1
ATOM 1245 N N . HIS A 1 154 ? 8.063 7.216 -9.158 1.00 94.12 154 HIS A N 1
ATOM 1246 C CA . HIS A 1 154 ? 6.625 7.032 -9.306 1.00 94.12 154 HIS A CA 1
ATOM 1247 C C . HIS A 1 154 ? 6.230 5.543 -9.250 1.00 94.12 154 HIS A C 1
ATOM 1249 O O . HIS A 1 154 ? 5.300 5.176 -8.523 1.00 94.12 154 HIS A O 1
ATOM 1255 N N . ILE A 1 155 ? 6.969 4.660 -9.935 1.00 96.06 155 ILE A N 1
ATOM 1256 C CA . ILE A 1 155 ? 6.765 3.202 -9.870 1.00 96.06 155 ILE A CA 1
ATOM 1257 C C . ILE A 1 155 ? 6.970 2.687 -8.441 1.00 96.06 155 ILE A C 1
ATOM 1259 O O . ILE A 1 155 ? 6.127 1.939 -7.941 1.00 96.06 155 ILE A O 1
ATOM 1263 N N . ALA A 1 156 ? 8.053 3.093 -7.771 1.00 94.06 156 ALA A N 1
ATOM 1264 C CA . ALA A 1 156 ? 8.351 2.686 -6.399 1.00 94.06 156 ALA A CA 1
ATOM 1265 C C . ALA A 1 156 ? 7.236 3.100 -5.426 1.00 94.06 156 ALA A C 1
ATOM 1267 O O . ALA A 1 156 ? 6.797 2.292 -4.608 1.00 94.06 156 ALA A O 1
ATOM 1268 N N . ASN A 1 157 ? 6.716 4.325 -5.558 1.00 88.31 157 ASN A N 1
ATOM 1269 C CA . ASN A 1 157 ? 5.616 4.817 -4.736 1.00 88.31 157 ASN A CA 1
ATOM 1270 C C . ASN A 1 157 ? 4.314 4.038 -4.981 1.00 88.31 157 ASN A C 1
ATOM 1272 O O . ASN A 1 157 ? 3.653 3.622 -4.030 1.00 88.31 157 ASN A O 1
ATOM 1276 N N . ARG A 1 158 ? 3.958 3.778 -6.247 1.00 89.12 158 ARG A N 1
ATOM 1277 C CA . ARG A 1 158 ? 2.773 2.968 -6.582 1.00 89.12 158 ARG A CA 1
ATOM 1278 C C . ARG A 1 158 ? 2.891 1.542 -6.065 1.00 89.12 158 ARG A C 1
ATOM 1280 O O . ARG A 1 158 ? 1.901 0.987 -5.592 1.00 89.12 158 ARG A O 1
ATOM 1287 N N . LEU A 1 159 ? 4.086 0.957 -6.138 1.00 91.94 159 LEU A N 1
ATOM 1288 C CA . LEU A 1 159 ? 4.336 -0.371 -5.598 1.00 91.94 159 LEU A CA 1
ATOM 1289 C C . LEU A 1 159 ? 4.203 -0.368 -4.073 1.00 91.94 159 LEU A C 1
ATOM 1291 O O . LEU A 1 159 ? 3.479 -1.209 -3.556 1.00 91.94 159 LEU A O 1
ATOM 1295 N N . ARG A 1 160 ? 4.794 0.616 -3.381 1.00 86.50 160 ARG A N 1
ATOM 1296 C CA . ARG A 1 160 ? 4.651 0.811 -1.929 1.00 86.50 160 ARG A CA 1
ATOM 1297 C C . ARG A 1 160 ? 3.194 0.897 -1.498 1.00 86.50 160 ARG A C 1
ATOM 1299 O O . ARG A 1 160 ? 2.798 0.196 -0.578 1.00 86.50 160 ARG A O 1
ATOM 1306 N N . ILE A 1 161 ? 2.386 1.712 -2.175 1.00 78.31 161 ILE A N 1
ATOM 1307 C CA . ILE A 1 161 ? 0.949 1.831 -1.881 1.00 78.31 161 ILE A CA 1
ATOM 1308 C C . ILE A 1 161 ? 0.247 0.484 -2.095 1.00 78.31 161 ILE A C 1
ATOM 1310 O O . ILE A 1 161 ? -0.556 0.053 -1.272 1.00 78.31 161 ILE A O 1
ATOM 1314 N N . ALA A 1 162 ? 0.562 -0.209 -3.192 1.00 80.69 162 ALA A N 1
ATOM 1315 C CA . ALA A 1 162 ? -0.093 -1.463 -3.532 1.00 80.69 162 ALA A CA 1
ATOM 1316 C C . ALA A 1 162 ? 0.290 -2.619 -2.595 1.00 80.69 162 ALA A C 1
ATOM 1318 O O . ALA A 1 162 ? -0.561 -3.464 -2.307 1.00 80.69 162 ALA A O 1
ATOM 1319 N N . THR A 1 163 ? 1.540 -2.686 -2.129 1.00 83.06 163 THR A N 1
ATOM 1320 C CA . THR A 1 163 ? 2.058 -3.796 -1.312 1.00 83.06 163 THR A CA 1
ATOM 1321 C C . THR A 1 163 ? 2.064 -3.500 0.185 1.00 83.06 163 THR A C 1
ATOM 1323 O O . THR A 1 163 ? 1.953 -4.443 0.964 1.00 83.06 163 THR A O 1
ATOM 1326 N N . GLY A 1 164 ? 2.112 -2.229 0.591 1.00 77.81 164 GLY A N 1
ATOM 1327 C CA . GLY A 1 164 ? 2.355 -1.813 1.977 1.00 77.81 164 GLY A CA 1
ATOM 1328 C C . GLY A 1 164 ? 3.827 -1.936 2.392 1.00 77.81 164 GLY A C 1
ATOM 1329 O O . GLY A 1 164 ? 4.137 -1.971 3.582 1.00 77.81 164 GLY A O 1
ATOM 1330 N N . GLU A 1 165 ? 4.740 -2.060 1.425 1.00 84.75 165 GLU A N 1
ATOM 1331 C CA . GLU A 1 165 ? 6.164 -2.290 1.676 1.00 84.75 165 GLU A CA 1
ATOM 1332 C C . GLU A 1 165 ? 7.019 -1.112 1.217 1.00 84.75 165 GLU A C 1
ATOM 1334 O O . GLU A 1 165 ? 6.748 -0.482 0.196 1.00 84.75 165 GLU A O 1
ATOM 1339 N N . ASN A 1 166 ? 8.087 -0.824 1.960 1.00 87.31 166 ASN A N 1
ATOM 1340 C CA . ASN A 1 166 ? 9.043 0.208 1.580 1.00 87.31 166 ASN A CA 1
ATOM 1341 C C . ASN A 1 166 ? 10.097 -0.366 0.635 1.00 87.31 166 ASN A C 1
ATOM 1343 O O . ASN A 1 166 ? 10.580 -1.483 0.831 1.00 87.31 166 ASN A O 1
ATOM 1347 N N . TYR A 1 167 ? 10.476 0.423 -0.371 1.00 91.25 167 TYR A N 1
ATOM 1348 C CA . TYR A 1 167 ? 11.467 0.031 -1.365 1.00 91.25 167 TYR A CA 1
ATOM 1349 C C . TYR A 1 167 ? 12.567 1.080 -1.484 1.00 91.25 167 TYR A C 1
ATOM 1351 O O . TYR A 1 167 ? 12.286 2.264 -1.656 1.00 91.25 167 TYR A O 1
ATOM 1359 N N . ILE A 1 168 ? 13.818 0.628 -1.459 1.00 92.56 168 ILE A N 1
ATOM 1360 C CA . ILE A 1 168 ? 14.979 1.424 -1.852 1.00 92.56 168 ILE A CA 1
ATOM 1361 C C . ILE A 1 168 ? 15.184 1.263 -3.355 1.00 92.56 168 ILE A C 1
ATOM 1363 O O . ILE A 1 168 ? 15.203 0.145 -3.881 1.00 92.56 168 ILE A O 1
ATOM 1367 N N . VAL A 1 169 ? 15.357 2.392 -4.033 1.00 94.25 169 VAL A N 1
ATOM 1368 C CA . VAL A 1 169 ? 15.648 2.458 -5.463 1.00 94.25 169 VAL A CA 1
ATOM 1369 C C . VAL A 1 169 ? 17.160 2.433 -5.677 1.00 94.25 169 VAL A C 1
ATOM 1371 O O . VAL A 1 169 ? 17.899 3.174 -5.039 1.00 94.25 169 VAL A O 1
ATOM 1374 N N . ALA A 1 170 ? 17.617 1.612 -6.618 1.00 91.56 170 ALA A N 1
ATOM 1375 C CA . ALA A 1 170 ? 18.957 1.717 -7.189 1.00 91.56 170 ALA A CA 1
ATOM 1376 C C . ALA A 1 170 ? 18.869 1.542 -8.704 1.00 91.56 170 ALA A C 1
ATOM 1378 O O . ALA A 1 170 ? 18.297 0.555 -9.165 1.00 91.56 170 ALA A O 1
ATOM 1379 N N . TYR A 1 171 ? 19.437 2.459 -9.478 1.00 89.88 171 TYR A N 1
ATOM 1380 C CA . TYR A 1 171 ? 19.441 2.407 -10.939 1.00 89.88 171 TYR A CA 1
ATOM 1381 C C . TYR A 1 171 ? 20.861 2.485 -11.492 1.00 89.88 171 TYR A C 1
ATOM 1383 O O . TYR A 1 171 ? 21.794 2.877 -10.798 1.00 89.88 171 TYR A O 1
ATOM 1391 N N . GLY A 1 172 ? 21.040 2.022 -12.727 1.00 83.50 172 GLY A N 1
ATOM 1392 C CA . GLY A 1 172 ? 22.337 2.031 -13.387 1.00 83.50 172 GLY A CA 1
ATOM 1393 C C . GLY A 1 172 ? 22.231 1.816 -14.891 1.00 83.50 172 GLY A C 1
ATOM 1394 O O . GLY A 1 172 ? 21.250 1.278 -15.408 1.00 83.50 172 GLY A O 1
ATOM 1395 N N . GLY A 1 173 ? 23.272 2.221 -15.603 1.00 76.44 173 GLY A N 1
ATOM 1396 C CA . GLY A 1 173 ? 23.384 2.126 -17.053 1.00 76.44 173 GLY A CA 1
ATOM 1397 C C . GLY A 1 173 ? 24.818 2.378 -17.492 1.00 76.44 173 GLY A C 1
ATOM 1398 O O . GLY A 1 173 ? 25.686 2.610 -16.656 1.00 76.44 173 GLY A O 1
ATOM 1399 N N . SER A 1 174 ? 25.059 2.275 -18.794 1.00 63.91 174 SER A N 1
ATOM 1400 C CA . SER A 1 174 ? 26.288 2.790 -19.392 1.00 63.91 174 SER A CA 1
ATOM 1401 C C . SER A 1 174 ? 25.977 4.214 -19.826 1.00 63.91 174 SER A C 1
ATOM 1403 O O . SER A 1 174 ? 25.093 4.386 -20.662 1.00 63.91 174 SER A O 1
ATOM 1405 N N . SER A 1 175 ? 26.646 5.192 -19.229 1.00 61.94 175 SER A N 1
ATOM 1406 C CA . SER A 1 175 ? 26.598 6.596 -19.635 1.00 61.94 175 SER A CA 1
ATOM 1407 C C . SER A 1 175 ? 27.928 6.965 -20.281 1.00 61.94 175 SER A C 1
ATOM 1409 O O . SER A 1 175 ? 28.981 6.633 -19.733 1.00 61.94 175 SER A O 1
ATOM 1411 N N . ASN A 1 176 ? 27.883 7.641 -21.420 1.00 63.22 176 ASN A N 1
ATOM 1412 C CA . ASN A 1 176 ? 29.006 8.423 -21.925 1.00 63.22 176 ASN A CA 1
ATOM 1413 C C . ASN A 1 176 ? 28.956 9.834 -21.311 1.00 63.22 176 ASN A C 1
ATOM 1415 O O . ASN A 1 176 ? 27.905 10.252 -20.828 1.00 63.22 176 ASN A O 1
ATOM 1419 N N . ASP A 1 177 ? 30.060 10.583 -21.364 1.00 63.69 177 ASP A N 1
ATOM 1420 C CA . ASP A 1 177 ? 30.155 11.939 -20.784 1.00 63.69 177 ASP A CA 1
ATOM 1421 C C . ASP A 1 177 ? 29.158 12.952 -21.391 1.00 63.69 177 ASP A C 1
ATOM 1423 O O . ASP A 1 177 ? 28.908 14.005 -20.809 1.00 63.69 177 ASP A O 1
ATOM 1427 N N . GLU A 1 178 ? 28.567 12.633 -22.546 1.00 68.25 178 GLU A N 1
ATOM 1428 C CA . GLU A 1 178 ? 27.572 13.461 -23.243 1.00 68.25 178 GLU A CA 1
ATOM 1429 C C . GLU A 1 178 ? 26.113 13.060 -22.947 1.00 68.25 178 GLU A C 1
ATOM 1431 O O . GLU A 1 178 ? 25.187 13.749 -23.380 1.00 68.25 178 GLU A O 1
ATOM 1436 N N . ASP A 1 179 ? 25.877 11.952 -22.237 1.00 68.75 179 ASP A N 1
ATOM 1437 C CA . ASP A 1 179 ? 24.522 11.453 -21.992 1.00 68.75 179 ASP A CA 1
ATOM 1438 C C . ASP A 1 179 ? 23.850 12.193 -20.825 1.00 68.75 179 ASP A C 1
ATOM 1440 O O . ASP A 1 179 ? 24.431 12.367 -19.753 1.00 68.75 179 ASP A O 1
ATOM 1444 N N . ASN A 1 180 ? 22.571 12.549 -20.991 1.00 72.62 180 ASN A N 1
ATOM 1445 C CA . ASN A 1 180 ? 21.745 13.042 -19.889 1.00 72.62 180 ASN A CA 1
ATOM 1446 C C . ASN A 1 180 ? 21.627 11.942 -18.807 1.00 72.62 180 ASN A C 1
ATOM 1448 O O . ASN A 1 180 ? 21.073 10.879 -19.107 1.00 72.62 180 ASN A O 1
ATOM 1452 N N . PRO A 1 181 ? 22.107 12.146 -17.564 1.00 68.50 181 PRO A N 1
ATOM 1453 C CA . PRO A 1 181 ? 22.085 11.122 -16.515 1.00 68.50 181 PRO A CA 1
ATOM 1454 C C . PRO A 1 181 ? 20.667 10.673 -16.133 1.00 68.50 181 PRO A C 1
ATOM 1456 O O . PRO A 1 181 ? 20.477 9.499 -15.800 1.00 68.50 181 PRO A O 1
ATOM 1459 N N . ASP A 1 182 ? 19.672 11.555 -16.266 1.00 70.81 182 ASP A N 1
ATOM 1460 C CA . ASP A 1 182 ? 18.256 11.232 -16.028 1.00 70.81 182 ASP A CA 1
ATOM 1461 C C . ASP A 1 182 ? 17.714 10.248 -17.069 1.00 70.81 182 ASP A C 1
ATOM 1463 O O . ASP A 1 182 ? 16.758 9.500 -16.825 1.00 70.81 182 ASP A O 1
ATOM 1467 N N . GLU A 1 183 ? 18.391 10.186 -18.217 1.00 72.81 183 GLU A N 1
ATOM 1468 C CA . GLU A 1 183 ? 18.084 9.272 -19.293 1.00 72.81 183 GLU A CA 1
ATOM 1469 C C . GLU A 1 183 ? 19.043 8.083 -19.343 1.00 72.81 183 GLU A C 1
ATOM 1471 O O . GLU A 1 183 ? 18.619 6.993 -19.682 1.00 72.81 183 GLU A O 1
ATOM 1476 N N . ALA A 1 184 ? 20.312 8.196 -18.964 1.00 79.12 184 ALA A N 1
ATOM 1477 C CA . ALA A 1 184 ? 21.346 7.204 -19.282 1.00 79.12 184 ALA A CA 1
ATOM 1478 C C . ALA A 1 184 ? 21.172 5.804 -18.640 1.00 79.12 184 ALA A C 1
ATOM 1480 O O . ALA A 1 184 ? 21.876 4.850 -18.990 1.00 79.12 184 ALA A O 1
ATOM 1481 N N . TRP A 1 185 ? 20.215 5.612 -17.732 1.00 86.88 185 TRP A N 1
ATOM 1482 C CA . TRP A 1 185 ? 19.980 4.328 -17.070 1.00 86.88 185 TRP A CA 1
ATOM 1483 C C . TRP A 1 185 ? 19.306 3.293 -17.987 1.00 86.88 185 TRP A C 1
ATOM 1485 O O . TRP A 1 185 ? 18.360 3.573 -18.723 1.00 86.88 185 TRP A O 1
ATOM 1495 N N . SER A 1 186 ? 19.773 2.042 -17.929 1.00 89.56 186 SER A N 1
ATOM 1496 C CA . SER A 1 186 ? 19.211 0.914 -18.696 1.00 89.56 186 SER A CA 1
ATOM 1497 C C . SER A 1 186 ? 18.505 -0.116 -17.815 1.00 89.56 186 SER A C 1
ATOM 1499 O O . SER A 1 186 ? 17.800 -0.997 -18.313 1.00 89.56 186 SER A O 1
ATOM 1501 N N . ARG A 1 187 ? 18.678 -0.006 -16.496 1.00 93.12 187 ARG A N 1
ATOM 1502 C CA . ARG A 1 187 ? 18.093 -0.890 -15.492 1.00 93.12 187 ARG A CA 1
ATOM 1503 C C . ARG A 1 187 ? 17.902 -0.167 -14.168 1.00 93.12 187 ARG A C 1
ATOM 1505 O O . ARG A 1 187 ? 18.669 0.726 -13.819 1.00 93.12 187 ARG A O 1
ATOM 1512 N N . PHE A 1 188 ? 16.937 -0.637 -13.392 1.00 95.25 188 PHE A N 1
ATOM 1513 C CA . PHE A 1 188 ? 16.820 -0.292 -11.981 1.00 95.25 188 PHE A CA 1
ATOM 1514 C C . PHE A 1 188 ? 16.345 -1.480 -11.157 1.00 95.25 188 PHE A C 1
ATOM 1516 O O . PHE A 1 188 ? 15.854 -2.481 -11.680 1.00 95.25 188 PHE A O 1
ATOM 1523 N N . SER A 1 189 ? 16.528 -1.374 -9.849 1.00 95.88 189 SER A N 1
ATOM 1524 C CA . SER A 1 189 ? 16.078 -2.337 -8.863 1.00 95.88 189 SER A CA 1
ATOM 1525 C C . SER A 1 189 ? 15.335 -1.644 -7.732 1.00 95.88 189 SER A C 1
ATOM 1527 O O . SER A 1 189 ? 15.745 -0.575 -7.284 1.00 95.88 189 SER A O 1
ATOM 1529 N N . LEU A 1 190 ? 14.261 -2.283 -7.280 1.00 96.31 190 LEU A N 1
ATOM 1530 C CA . LEU A 1 190 ? 13.505 -1.942 -6.084 1.00 96.31 190 LEU A CA 1
ATOM 1531 C C . LEU A 1 190 ? 13.810 -3.019 -5.047 1.00 96.31 190 LEU A C 1
ATOM 1533 O O . LEU A 1 190 ? 13.563 -4.203 -5.296 1.00 96.31 190 LEU A O 1
ATOM 1537 N N . ARG A 1 191 ? 14.394 -2.627 -3.916 1.00 94.19 191 ARG A N 1
ATOM 1538 C CA . ARG A 1 191 ? 14.761 -3.546 -2.833 1.00 94.19 191 ARG A CA 1
ATOM 1539 C C . ARG A 1 191 ? 13.883 -3.298 -1.626 1.00 94.19 191 ARG A C 1
ATOM 1541 O O . ARG A 1 191 ? 13.859 -2.170 -1.142 1.00 94.19 191 ARG A O 1
ATOM 1548 N N . LYS A 1 192 ? 13.188 -4.330 -1.149 1.00 90.75 192 LYS A N 1
ATOM 1549 C CA . LYS A 1 192 ? 12.402 -4.248 0.082 1.00 90.75 192 LYS A CA 1
ATOM 1550 C C . LYS A 1 192 ? 13.315 -3.817 1.231 1.00 90.75 192 LYS A C 1
ATOM 1552 O O . LYS A 1 192 ? 14.423 -4.335 1.373 1.00 90.75 192 LYS A O 1
ATOM 1557 N N . PHE A 1 193 ? 12.856 -2.856 2.020 1.00 86.25 193 PHE A N 1
ATOM 1558 C CA . PHE A 1 193 ? 13.590 -2.344 3.167 1.00 86.25 193 PHE A CA 1
ATOM 1559 C C . PHE A 1 193 ? 12.683 -2.284 4.392 1.00 86.25 193 PHE A C 1
ATOM 1561 O O . PHE A 1 193 ? 11.686 -1.564 4.401 1.00 86.25 193 PHE A O 1
ATOM 1568 N N . ASP A 1 194 ? 13.051 -3.029 5.432 1.00 76.81 194 ASP A N 1
ATOM 1569 C CA . ASP A 1 194 ? 12.396 -2.966 6.733 1.00 76.81 194 ASP A CA 1
ATOM 1570 C C . ASP A 1 194 ? 13.167 -1.983 7.622 1.00 76.81 194 ASP A C 1
ATOM 1572 O O . ASP A 1 194 ? 14.252 -2.298 8.114 1.00 76.81 194 ASP A O 1
ATOM 1576 N N . PHE A 1 195 ? 12.587 -0.806 7.871 1.00 61.22 195 PHE A N 1
ATOM 1577 C CA . PHE A 1 195 ? 13.035 0.105 8.928 1.00 61.22 195 PHE A CA 1
ATOM 1578 C C . PHE A 1 195 ? 12.654 -0.524 10.278 1.00 61.22 195 PHE A C 1
ATOM 1580 O O . PHE A 1 195 ? 11.696 -0.125 10.931 1.00 61.22 195 PHE A O 1
ATOM 1587 N N . ARG A 1 196 ? 13.341 -1.591 10.695 1.00 49.44 196 ARG A N 1
ATOM 1588 C CA . ARG A 1 196 ? 13.297 -1.966 12.108 1.00 49.44 196 ARG A CA 1
ATOM 1589 C C . ARG A 1 196 ? 14.131 -0.924 12.822 1.00 49.44 196 ARG A C 1
ATOM 1591 O O . ARG A 1 196 ? 15.343 -0.897 12.623 1.00 49.44 196 ARG A O 1
ATOM 1598 N N . GLU A 1 197 ? 13.482 -0.066 13.604 1.00 46.41 197 GLU A N 1
ATOM 1599 C CA . GLU A 1 197 ? 14.168 0.780 14.572 1.00 46.41 197 GLU A CA 1
ATOM 1600 C C . GLU A 1 197 ? 15.165 -0.096 15.329 1.00 46.41 197 GLU A C 1
ATOM 1602 O O . GLU A 1 197 ? 14.800 -1.025 16.058 1.00 46.41 197 GLU A O 1
ATOM 1607 N N . THR A 1 198 ? 16.451 0.148 15.100 1.00 44.25 198 THR A N 1
ATOM 1608 C CA . THR A 1 198 ? 17.480 -0.315 16.012 1.00 44.25 198 THR A CA 1
ATOM 1609 C C . THR A 1 198 ? 17.131 0.319 17.343 1.00 44.25 198 THR A C 1
ATOM 1611 O O . THR A 1 198 ? 17.276 1.533 17.490 1.00 44.25 198 THR A O 1
ATOM 1614 N N . LYS A 1 199 ? 16.617 -0.481 18.288 1.00 41.44 199 LYS A N 1
ATOM 1615 C CA . LYS A 1 199 ? 16.491 -0.052 19.681 1.00 41.44 199 LYS A CA 1
ATOM 1616 C C . LYS A 1 199 ? 17.802 0.649 20.045 1.00 41.44 199 LYS A C 1
ATOM 1618 O O . LYS A 1 199 ? 18.854 0.056 19.780 1.00 41.44 199 LYS A O 1
ATOM 1623 N N . PRO A 1 200 ? 17.779 1.876 20.590 1.00 48.41 200 PRO A N 1
ATOM 1624 C CA . PRO A 1 200 ? 18.999 2.464 21.106 1.00 48.41 200 PRO A CA 1
ATOM 1625 C C . PRO A 1 200 ? 19.533 1.478 22.140 1.00 48.41 200 PRO A C 1
ATOM 1627 O O . PRO A 1 200 ? 18.825 1.107 23.079 1.00 48.41 200 PRO A O 1
ATOM 1630 N N . ASN A 1 201 ? 20.739 0.963 21.903 1.00 43.22 201 ASN A N 1
ATOM 1631 C CA . ASN A 1 201 ? 21.441 0.191 22.911 1.00 43.22 201 ASN A CA 1
ATOM 1632 C C . ASN A 1 201 ? 21.586 1.126 24.108 1.00 43.22 201 ASN A C 1
ATOM 1634 O O . ASN A 1 201 ? 22.308 2.115 24.026 1.00 43.22 201 ASN A O 1
ATOM 1638 N N . GLY A 1 202 ? 20.822 0.852 25.165 1.00 52.16 202 GLY A N 1
ATOM 1639 C CA . GLY A 1 202 ? 20.947 1.562 26.424 1.00 52.16 202 GLY A CA 1
ATOM 1640 C C . GLY A 1 202 ? 22.372 1.392 26.931 1.00 52.16 202 GLY A C 1
ATOM 1641 O O . GLY A 1 202 ? 22.795 0.272 27.217 1.00 52.16 202 GLY A O 1
ATOM 1642 N N . THR A 1 203 ? 23.094 2.503 26.983 1.00 46.91 203 THR A N 1
ATOM 1643 C CA . THR A 1 203 ? 24.241 2.719 27.868 1.00 46.91 203 THR A CA 1
ATOM 1644 C C . THR A 1 203 ? 23.784 3.569 29.029 1.00 46.91 203 THR A C 1
ATOM 1646 O O . THR A 1 203 ? 23.067 4.558 28.748 1.00 46.91 203 THR A O 1
#

Sequence (203 aa):
MMFEIRNIDLKKVQGNDFIRFLRIEIPQRKGHGLVRFGRVRYALNGEHEEQENGLPMDLGKGIFTATLEDEELEELGEISREDLEKTLQKAAVEIIKIVRKELGQEPDTASILKRILKDYAYLVYDESSSKPPDVLKCRVTKSKSPRDVEHIFHIANRLRIATGENYIVAYGGSSNDEDNPDEAWSRFSLRKFDFRETKPNGT

Radius of gyration: 21.24 Å; chains: 1; bounding box: 56×39×55 Å

pLDDT: mean 81.48, std 12.33, range [41.44, 97.25]

Secondary structure (DSSP, 8-state):
-PPEEEEEE-GGG--STTEEEEEEEEEE-TTSPPPSEEEEEEEETT--S--SS-EEEETTTTEESSPPPHHHHHTTTTS-HHHHHHHHHHHHHHHHHHHHHHTT----HHHHHHHHGGG-TTEEE-TTT-BTTTEEEEEES-TT----HHHHHHHHHHHHHHHS--EEEEEE----TTS-TTT---EEEEEE-----------

Foldseek 3Di:
DDWDWDKAWLVVLPPDDWWPGKIKTFTHDPPDPGDQKIFIWTHTPPDDDIDPRGFMARLQQLDTPDADDPVVQVRCVPDDSVNVRVSSSVSSLVNSLRVCVVVVHQDPLQVQLQVLCVVPPQKDWDPVPADPPFKTKMFGNDLPDPAFLVSVVVSQVSSCSRRVFHWDKDWDADDDPPDDPRRRTGMMMTGTDDPPPPDPPDD